Protein AF-A0A7C6AZE4-F1 (afdb_monomer)

Radius of gyration: 30.36 Å; Cα contacts (8 Å, |Δi|>4): 264; chains: 1; bounding box: 83×66×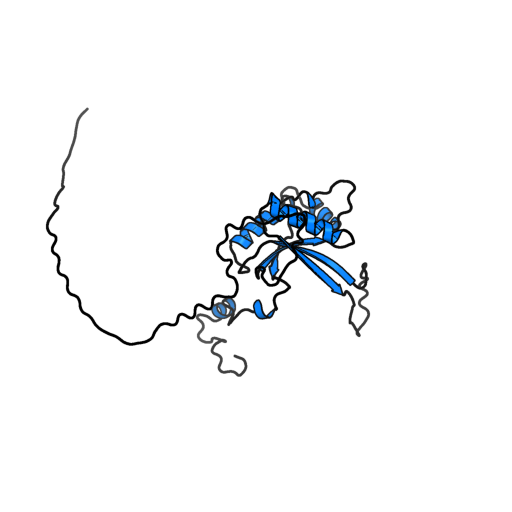86 Å

Structure (mmCIF, N/CA/C/O backbone):
data_AF-A0A7C6AZE4-F1
#
_entry.id   AF-A0A7C6AZE4-F1
#
loop_
_atom_site.group_PDB
_atom_site.id
_atom_site.type_symbol
_atom_site.label_atom_id
_atom_site.label_alt_id
_atom_site.label_comp_id
_atom_site.label_asym_id
_atom_site.label_entity_id
_atom_site.label_seq_id
_atom_site.pdbx_PDB_ins_code
_atom_site.Cartn_x
_atom_site.Cartn_y
_atom_site.Cartn_z
_atom_site.occupancy
_atom_site.B_iso_or_equiv
_atom_site.auth_seq_id
_atom_site.auth_comp_id
_atom_site.auth_asym_id
_atom_site.auth_atom_id
_atom_site.pdbx_PDB_model_num
ATOM 1 N N . MET A 1 1 ? -46.876 -5.084 -62.064 1.00 37.25 1 MET A N 1
ATOM 2 C CA . MET A 1 1 ? -46.857 -5.140 -63.538 1.00 37.25 1 MET A CA 1
ATOM 3 C C . MET A 1 1 ? -45.405 -5.365 -63.969 1.00 37.25 1 MET A C 1
ATOM 5 O O . MET A 1 1 ? -44.603 -4.471 -63.788 1.00 37.25 1 MET A O 1
ATOM 9 N N . VAL A 1 2 ? -45.100 -6.598 -64.414 1.00 37.06 2 VAL A N 1
ATOM 10 C CA . VAL A 1 2 ? -44.138 -6.972 -65.489 1.00 37.06 2 VAL A CA 1
ATOM 11 C C . VAL A 1 2 ? -42.618 -6.743 -65.236 1.00 37.06 2 VAL A C 1
ATOM 13 O O . VAL A 1 2 ? -42.159 -5.616 -65.235 1.00 37.06 2 VAL A O 1
ATOM 16 N N . ARG A 1 3 ? -41.854 -7.792 -64.840 1.00 37.66 3 ARG A N 1
ATOM 17 C CA . ARG A 1 3 ? -40.940 -8.711 -65.618 1.00 37.66 3 ARG A CA 1
ATOM 18 C C . ARG A 1 3 ? -39.483 -8.188 -65.747 1.00 37.66 3 ARG A C 1
ATOM 20 O O . ARG A 1 3 ? -39.288 -7.112 -66.276 1.00 37.66 3 ARG A O 1
ATOM 27 N N . ARG A 1 4 ? -38.466 -8.835 -65.141 1.00 40.53 4 ARG A N 1
ATOM 28 C CA . ARG A 1 4 ? -37.667 -10.050 -65.520 1.00 40.53 4 ARG A CA 1
ATOM 29 C C . ARG A 1 4 ? -36.475 -9.781 -66.464 1.00 40.53 4 ARG A C 1
ATOM 31 O O . ARG A 1 4 ? -36.723 -9.433 -67.604 1.00 40.53 4 ARG A O 1
ATOM 38 N N . LEU A 1 5 ? -35.260 -10.138 -66.016 1.00 41.53 5 LEU A N 1
ATOM 39 C CA . LEU A 1 5 ? -34.084 -10.727 -66.725 1.00 41.53 5 LEU A CA 1
ATOM 40 C C . LEU A 1 5 ? -33.010 -10.934 -65.613 1.00 41.53 5 LEU A C 1
ATOM 42 O O . LEU A 1 5 ? -32.689 -9.953 -64.958 1.00 41.53 5 LEU A O 1
ATOM 46 N N . ILE A 1 6 ? -32.536 -12.102 -65.129 1.00 40.53 6 ILE A N 1
ATOM 47 C CA . ILE A 1 6 ? -32.073 -13.407 -65.677 1.00 40.53 6 ILE A CA 1
ATOM 48 C C . ILE A 1 6 ? -30.983 -13.184 -66.738 1.00 40.53 6 ILE A C 1
ATOM 50 O O . ILE A 1 6 ? -31.278 -12.565 -67.746 1.00 40.53 6 ILE A O 1
ATOM 54 N N . VAL A 1 7 ? -29.704 -13.520 -66.501 1.00 41.16 7 VAL A N 1
ATOM 55 C CA . VAL A 1 7 ? -28.999 -14.786 -66.850 1.00 41.16 7 VAL A CA 1
ATOM 56 C C . VAL A 1 7 ? -27.601 -14.713 -66.169 1.00 41.16 7 VAL A C 1
ATOM 58 O O . VAL A 1 7 ? -26.940 -13.692 -66.286 1.00 41.16 7 VAL A O 1
ATOM 61 N N . PHE A 1 8 ? -27.217 -15.621 -65.259 1.00 33.22 8 PHE A N 1
ATOM 62 C CA . PHE A 1 8 ? -26.545 -16.924 -65.478 1.00 33.22 8 PHE A CA 1
ATOM 63 C C . PHE A 1 8 ? -25.036 -16.826 -65.792 1.00 33.22 8 PHE A C 1
ATOM 65 O O . PHE A 1 8 ? -24.666 -16.450 -66.895 1.00 33.22 8 PHE A O 1
ATOM 72 N N . TRP A 1 9 ? -24.182 -17.291 -64.870 1.00 29.81 9 TRP A N 1
ATOM 73 C CA . TRP A 1 9 ? -23.219 -18.363 -65.165 1.00 29.81 9 TRP A CA 1
ATOM 74 C C . TRP A 1 9 ? -22.728 -19.018 -63.868 1.00 29.81 9 TRP A C 1
ATOM 76 O O . TRP A 1 9 ? -22.314 -18.358 -62.919 1.00 29.81 9 TRP A O 1
ATOM 86 N N . ALA A 1 10 ? -22.843 -20.340 -63.839 1.00 37.47 10 ALA A N 1
ATOM 87 C CA . ALA A 1 10 ? -22.454 -21.244 -62.773 1.00 37.47 10 ALA A CA 1
ATOM 88 C C . ALA A 1 10 ? -21.665 -22.398 -63.403 1.00 37.47 10 ALA A C 1
ATOM 90 O O . ALA A 1 10 ? -21.878 -22.697 -64.578 1.00 37.47 10 ALA A O 1
ATOM 91 N N . ARG A 1 11 ? -20.904 -23.106 -62.553 1.00 39.34 11 ARG A N 1
ATOM 92 C CA . ARG A 1 11 ? -20.112 -24.333 -62.796 1.00 39.34 11 ARG A CA 1
ATOM 93 C C . ARG A 1 11 ? -18.709 -24.044 -63.351 1.00 39.34 11 ARG A C 1
ATOM 95 O O . ARG A 1 11 ? -18.551 -23.250 -64.257 1.00 39.34 11 ARG A O 1
ATOM 102 N N . GLN A 1 12 ? -17.653 -24.643 -62.801 1.00 39.12 12 GLN A N 1
ATOM 103 C CA . GLN A 1 12 ? -17.498 -26.098 -62.772 1.00 39.12 12 GLN A CA 1
ATOM 104 C C . GLN A 1 12 ? -16.579 -26.587 -61.639 1.00 39.12 12 GLN A C 1
ATOM 106 O O . GLN A 1 12 ? -15.557 -25.984 -61.335 1.00 39.12 12 GLN A O 1
ATOM 111 N N . SER A 1 13 ? -16.981 -27.701 -61.028 1.00 42.44 13 SER A N 1
ATOM 112 C CA . SER A 1 13 ? -16.263 -28.458 -60.001 1.00 42.44 13 SER A CA 1
ATOM 113 C C . SER A 1 13 ? -15.602 -29.709 -60.599 1.00 42.44 13 SER A C 1
ATOM 115 O O . SER A 1 13 ? -16.090 -30.221 -61.606 1.00 42.44 13 SER A O 1
ATOM 117 N N . PHE A 1 14 ? -14.629 -30.242 -59.844 1.00 37.50 14 PHE A N 1
ATOM 118 C CA . PHE A 1 14 ? -14.234 -31.655 -59.666 1.00 37.50 14 PHE A CA 1
ATOM 119 C C . PHE A 1 14 ? -12.902 -32.162 -60.261 1.00 37.50 14 PHE A C 1
ATOM 121 O O . PHE A 1 14 ? -12.471 -31.724 -61.320 1.00 37.50 14 PHE A O 1
ATOM 128 N N . PHE A 1 15 ? -12.395 -33.206 -59.567 1.00 34.47 15 PHE A N 1
ATOM 129 C CA . PHE A 1 15 ? -11.365 -34.212 -59.916 1.00 34.47 15 PHE A CA 1
ATOM 130 C C . PHE A 1 15 ? -9.905 -33.763 -59.602 1.00 34.47 15 PHE A C 1
ATOM 132 O O . PHE A 1 15 ? -9.505 -32.699 -60.037 1.00 34.47 15 PHE A O 1
ATOM 139 N N . VAL A 1 16 ? -9.024 -34.439 -58.833 1.00 40.81 16 VAL A N 1
ATOM 140 C CA . VAL A 1 16 ? -8.891 -35.813 -58.283 1.00 40.81 16 VAL A CA 1
ATOM 141 C C . VAL A 1 16 ? -7.885 -35.825 -57.117 1.00 40.81 16 VAL A C 1
ATOM 143 O O . VAL A 1 16 ? -6.913 -35.078 -57.126 1.00 40.81 16 VAL A O 1
ATOM 146 N N . ALA A 1 17 ? -8.085 -36.733 -56.159 1.00 41.91 17 ALA A N 1
ATOM 147 C CA . ALA A 1 17 ? -7.113 -37.143 -55.148 1.00 41.91 17 ALA A CA 1
ATOM 148 C C . ALA A 1 17 ? -6.024 -38.072 -55.720 1.00 41.91 17 ALA A C 1
ATOM 150 O O . ALA A 1 17 ? -6.360 -39.060 -56.366 1.00 41.91 17 ALA A O 1
ATOM 151 N N . SER A 1 18 ? -4.745 -37.857 -55.397 1.00 35.62 18 SER A N 1
ATOM 152 C CA . SER A 1 18 ? -3.791 -38.971 -55.358 1.00 35.62 18 SER A CA 1
ATOM 153 C C . SER A 1 18 ? -2.630 -38.717 -54.400 1.00 35.62 18 SER A C 1
ATOM 155 O O . SER A 1 18 ? -2.047 -37.638 -54.344 1.00 35.62 18 SER A O 1
ATOM 157 N N . ILE A 1 19 ? -2.362 -39.758 -53.625 1.00 46.16 19 ILE A N 1
ATOM 158 C CA . ILE A 1 19 ? -1.376 -39.919 -52.564 1.00 46.16 19 ILE A CA 1
ATOM 159 C C . ILE A 1 19 ? -0.018 -40.237 -53.197 1.00 46.16 19 ILE A C 1
ATOM 161 O O . ILE A 1 19 ? 0.061 -41.180 -53.978 1.00 46.16 19 ILE A O 1
ATOM 165 N N . VAL A 1 20 ? 1.055 -39.550 -52.790 1.00 44.19 20 VAL A N 1
ATOM 166 C CA . VAL A 1 20 ? 2.416 -40.114 -52.828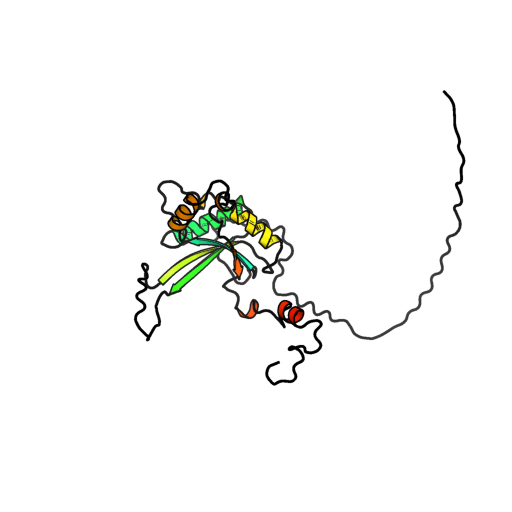 1.00 44.19 20 VAL A CA 1
ATOM 167 C C . VAL A 1 20 ? 3.157 -39.713 -51.555 1.00 44.19 20 VAL A C 1
ATOM 169 O O . VAL A 1 20 ? 3.455 -38.548 -51.311 1.00 44.19 20 VAL A O 1
ATOM 172 N N . VAL A 1 21 ? 3.432 -40.728 -50.741 1.00 44.19 21 VAL A N 1
ATOM 173 C CA . VAL A 1 21 ? 4.383 -40.722 -49.632 1.00 44.19 21 VAL A CA 1
ATOM 174 C C . VAL A 1 21 ? 5.795 -40.743 -50.218 1.00 44.19 21 VAL A C 1
ATOM 176 O O . VAL A 1 21 ? 6.105 -41.630 -51.009 1.00 44.19 21 VAL A O 1
ATOM 179 N N . LEU A 1 22 ? 6.669 -39.826 -49.795 1.00 41.56 22 LEU A N 1
ATOM 180 C CA . LEU A 1 22 ? 8.113 -40.039 -49.875 1.00 41.56 22 LEU A CA 1
ATOM 181 C C . LEU A 1 22 ? 8.797 -39.456 -48.634 1.00 41.56 22 LEU A C 1
ATOM 183 O O . LEU A 1 22 ? 8.981 -38.251 -48.483 1.00 41.56 22 LEU A O 1
ATOM 187 N N . THR A 1 23 ? 9.149 -40.359 -47.729 1.00 42.81 23 THR A N 1
ATOM 188 C CA . THR A 1 23 ? 10.066 -40.154 -46.611 1.00 42.81 23 THR A CA 1
ATOM 189 C C . THR A 1 23 ? 11.476 -39.878 -47.131 1.00 42.81 23 THR A C 1
ATOM 191 O O . THR A 1 23 ? 12.050 -40.736 -47.800 1.00 42.81 23 THR A O 1
ATOM 194 N N . ILE A 1 24 ? 12.066 -38.736 -46.766 1.00 45.75 24 ILE A N 1
ATOM 195 C CA . ILE A 1 24 ? 13.522 -38.542 -46.799 1.00 45.75 24 ILE A CA 1
ATOM 196 C C . ILE A 1 24 ? 13.986 -38.204 -45.384 1.00 45.75 24 ILE A C 1
ATOM 198 O O . ILE A 1 24 ? 13.746 -37.126 -44.845 1.00 45.75 24 ILE A O 1
ATOM 202 N N . LEU A 1 25 ? 14.627 -39.209 -44.799 1.00 46.38 25 LEU A N 1
ATOM 203 C CA . LEU A 1 25 ? 15.421 -39.181 -43.587 1.00 46.38 25 LEU A CA 1
ATOM 204 C C . LEU A 1 25 ? 16.724 -38.419 -43.885 1.00 46.38 25 LEU A C 1
ATOM 206 O O . LEU A 1 25 ? 17.579 -38.935 -44.599 1.00 46.38 25 LEU A O 1
AT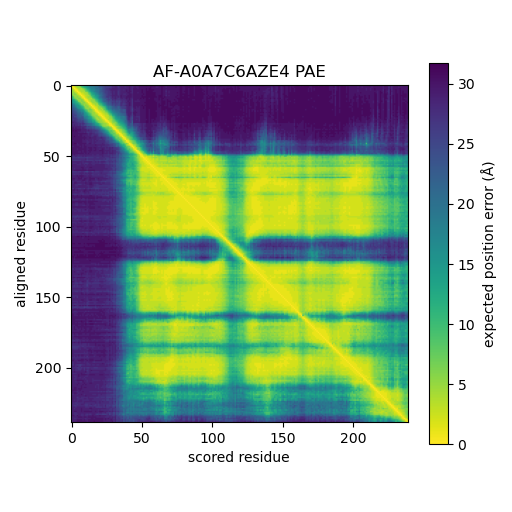OM 210 N N . CYS A 1 26 ? 16.890 -37.220 -43.327 1.00 35.62 26 CYS A N 1
ATOM 211 C CA . CYS A 1 26 ? 18.190 -36.555 -43.239 1.00 35.62 26 CYS A CA 1
ATOM 212 C C . CYS A 1 26 ? 18.494 -36.257 -41.770 1.00 35.62 26 CYS A C 1
ATOM 214 O O . CYS A 1 26 ? 17.951 -35.328 -41.176 1.00 35.62 26 CYS A O 1
ATOM 216 N N . CYS A 1 27 ? 19.376 -37.075 -41.196 1.00 37.78 27 CYS A N 1
ATOM 217 C CA . CYS A 1 27 ? 20.091 -36.783 -39.964 1.00 37.78 27 CYS A CA 1
ATOM 218 C C . CYS A 1 27 ? 20.884 -35.478 -40.121 1.00 37.78 27 CYS A C 1
ATOM 220 O O . CYS A 1 27 ? 21.805 -35.417 -40.932 1.00 37.78 27 CYS A O 1
ATOM 222 N N . PHE A 1 28 ? 20.586 -34.480 -39.291 1.00 39.00 28 PHE A N 1
ATOM 223 C CA . PHE A 1 28 ? 21.532 -33.427 -38.933 1.00 39.00 28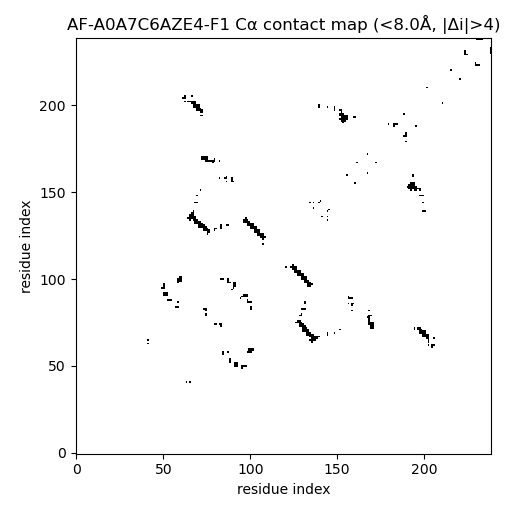 PHE A CA 1
ATOM 224 C C . PHE A 1 28 ? 21.771 -33.491 -37.417 1.00 39.00 28 PHE A C 1
ATOM 226 O O . PHE A 1 28 ? 20.832 -33.278 -36.649 1.00 39.00 28 PHE A O 1
ATOM 233 N N . PRO A 1 29 ? 22.999 -33.803 -36.962 1.00 47.38 29 PRO A N 1
ATOM 234 C CA . PRO A 1 29 ? 23.407 -33.606 -35.584 1.00 47.38 29 PRO A CA 1
ATOM 235 C C . PRO A 1 29 ? 23.869 -32.154 -35.454 1.00 47.38 29 PRO A C 1
ATOM 237 O O . PRO A 1 29 ? 24.805 -31.732 -36.129 1.00 47.38 29 PRO A O 1
ATOM 240 N N . GLY A 1 30 ? 23.216 -31.354 -34.622 1.00 41.62 30 GLY A N 1
ATOM 241 C CA . GLY A 1 30 ? 23.656 -29.974 -34.475 1.00 41.62 30 GLY A CA 1
ATOM 242 C C . GLY A 1 30 ? 22.756 -29.157 -33.583 1.00 41.62 30 GLY A C 1
ATOM 243 O O . GLY A 1 30 ? 21.692 -28.726 -34.005 1.00 41.62 30 GLY A O 1
ATOM 244 N N . SER A 1 31 ? 23.257 -28.910 -32.376 1.00 46.25 31 SER A N 1
ATOM 245 C CA . SER A 1 31 ? 22.845 -27.806 -31.515 1.00 46.25 31 SER A CA 1
ATOM 246 C C . SER A 1 31 ? 21.434 -27.942 -30.958 1.00 46.25 31 SER A C 1
ATOM 248 O O . SER A 1 31 ? 20.473 -27.351 -31.445 1.00 46.25 31 SER A O 1
ATOM 250 N N . GLY A 1 32 ? 21.332 -28.680 -29.850 1.00 40.94 32 GLY A N 1
ATOM 251 C CA . GLY A 1 32 ? 20.225 -28.489 -28.928 1.00 40.94 32 GLY A CA 1
ATOM 252 C C . GLY A 1 32 ? 20.146 -27.008 -28.568 1.00 40.94 32 GLY A C 1
ATOM 253 O O . GLY A 1 32 ? 21.043 -26.480 -27.912 1.00 40.94 32 GLY A O 1
ATOM 254 N N . LEU A 1 33 ? 19.080 -26.339 -29.010 1.00 42.59 33 LEU A N 1
ATOM 255 C CA . LEU A 1 33 ? 18.629 -25.114 -28.374 1.00 42.59 33 LEU A CA 1
ATOM 256 C C . LEU A 1 33 ? 18.289 -25.488 -26.932 1.00 42.59 33 LEU A C 1
ATOM 258 O O . LEU A 1 33 ? 17.185 -25.933 -26.624 1.00 42.59 33 LEU A O 1
ATOM 262 N N . GLN A 1 34 ? 19.253 -25.314 -26.036 1.00 40.62 34 GLN A N 1
ATOM 263 C CA . GLN A 1 34 ? 18.940 -25.061 -24.645 1.00 40.62 34 GLN A CA 1
ATOM 264 C C . GLN A 1 34 ? 18.346 -23.656 -24.604 1.00 40.62 34 GLN A C 1
ATOM 266 O O . GLN A 1 34 ? 19.035 -22.667 -24.375 1.00 40.62 34 GLN A O 1
ATOM 271 N N . THR A 1 35 ? 17.042 -23.552 -24.857 1.00 40.44 35 THR A N 1
ATOM 272 C CA . THR A 1 35 ? 16.256 -22.483 -24.254 1.00 40.44 35 THR A CA 1
ATOM 273 C C . THR A 1 35 ? 16.366 -22.686 -22.752 1.00 40.44 35 THR A C 1
ATOM 275 O O . THR A 1 35 ? 15.603 -23.445 -22.155 1.00 40.44 35 THR A O 1
ATOM 278 N N . SER A 1 36 ? 17.356 -22.042 -22.141 1.00 44.72 36 SER A N 1
ATOM 279 C CA . SER A 1 36 ? 17.354 -21.759 -20.717 1.00 44.72 36 SER A CA 1
ATOM 280 C C . SER A 1 36 ? 16.157 -20.851 -20.460 1.00 44.72 36 SER A C 1
ATOM 282 O O . SER A 1 36 ? 16.262 -19.625 -20.470 1.00 44.72 36 SER A O 1
ATOM 284 N N . ALA A 1 37 ? 14.989 -21.463 -20.283 1.00 41.81 37 ALA A N 1
ATOM 285 C CA . ALA A 1 37 ? 13.885 -20.837 -19.594 1.00 41.81 37 ALA A CA 1
ATOM 286 C C . ALA A 1 37 ? 14.373 -20.618 -18.159 1.00 41.81 37 ALA A C 1
ATOM 288 O O . ALA A 1 37 ? 14.224 -21.483 -17.298 1.00 41.81 37 ALA A O 1
ATOM 289 N N . MET A 1 38 ? 15.028 -19.481 -17.912 1.00 39.81 38 MET A N 1
ATOM 290 C CA . MET A 1 38 ? 15.150 -18.951 -16.562 1.00 39.81 38 MET A CA 1
ATOM 291 C C . MET A 1 38 ? 13.728 -18.612 -16.122 1.00 39.81 38 MET A C 1
ATOM 293 O O . MET A 1 38 ? 13.239 -17.504 -16.328 1.00 39.81 38 MET A O 1
ATOM 297 N N . ALA A 1 39 ? 13.034 -19.608 -15.580 1.00 44.88 39 ALA A N 1
ATOM 298 C CA . ALA A 1 39 ? 11.870 -19.377 -14.758 1.00 44.88 39 ALA A CA 1
ATOM 299 C C . ALA A 1 39 ? 12.348 -18.503 -13.591 1.00 44.88 39 ALA A C 1
ATOM 301 O O . ALA A 1 39 ? 13.099 -18.959 -12.730 1.00 44.88 39 ALA A O 1
ATOM 302 N N . GLY A 1 40 ? 11.978 -17.220 -13.606 1.00 54.88 40 GLY A N 1
ATOM 303 C CA . GLY A 1 40 ? 12.055 -16.390 -12.408 1.00 54.88 40 GLY A CA 1
ATOM 304 C C . GLY A 1 40 ? 11.268 -17.059 -11.269 1.00 54.88 40 GLY A C 1
ATOM 305 O O . GLY A 1 40 ? 10.377 -17.869 -11.540 1.00 54.88 40 GLY A O 1
ATOM 306 N N . PRO A 1 41 ? 11.571 -16.753 -10.000 1.00 51.06 41 PRO A N 1
ATOM 307 C CA . PRO A 1 41 ? 11.128 -17.532 -8.844 1.00 51.06 41 PRO A CA 1
ATOM 308 C C . PRO A 1 41 ? 9.672 -17.234 -8.441 1.00 51.06 41 PRO A C 1
ATOM 310 O O . PRO A 1 41 ? 9.365 -17.110 -7.265 1.00 51.06 41 PRO A O 1
ATOM 313 N N . PHE A 1 42 ? 8.753 -17.116 -9.402 1.00 52.59 42 PHE A N 1
ATOM 314 C CA . PHE A 1 42 ? 7.337 -16.861 -9.133 1.00 52.59 42 PHE A CA 1
ATOM 315 C C . PHE A 1 42 ? 6.459 -17.861 -9.892 1.00 52.59 42 PHE A C 1
ATOM 317 O O . PHE A 1 42 ? 5.996 -17.573 -10.998 1.00 52.59 42 PHE A O 1
ATOM 324 N N . PRO A 1 43 ? 6.169 -19.038 -9.311 1.00 49.59 43 PRO A N 1
ATOM 325 C CA . PRO A 1 43 ? 5.299 -20.044 -9.924 1.00 49.59 43 PRO A CA 1
ATOM 326 C C . PRO A 1 43 ? 3.802 -19.654 -9.958 1.00 49.59 43 PRO A C 1
ATOM 328 O O . PRO A 1 43 ? 2.942 -20.498 -10.190 1.00 49.59 43 PRO A O 1
ATOM 331 N N . SER A 1 44 ? 3.447 -18.380 -9.766 1.00 53.41 44 SER A N 1
ATOM 332 C CA . SER A 1 44 ? 2.070 -17.924 -9.523 1.00 53.41 44 SER A CA 1
ATOM 333 C C . SER A 1 44 ? 1.433 -17.164 -10.704 1.00 53.41 44 SER A C 1
ATOM 335 O O . SER A 1 44 ? 0.609 -16.271 -10.507 1.00 53.41 44 SER A O 1
ATOM 337 N N . LEU A 1 45 ? 1.770 -17.490 -11.955 1.00 49.41 45 LEU A N 1
ATOM 338 C CA . LEU A 1 45 ? 1.164 -16.806 -13.114 1.00 49.41 45 LEU A CA 1
ATOM 339 C C . LEU A 1 45 ? -0.258 -17.274 -13.474 1.00 49.41 45 LEU A C 1
ATOM 341 O O . LEU A 1 45 ? -0.928 -16.619 -14.272 1.00 49.41 45 LEU A O 1
ATOM 345 N N . PHE A 1 46 ? -0.770 -18.339 -12.851 1.00 46.06 46 PHE A N 1
ATOM 346 C CA . PHE A 1 46 ? -2.133 -18.817 -13.094 1.00 46.06 46 PHE A CA 1
ATOM 347 C C . PHE A 1 46 ? -2.772 -19.362 -11.830 1.00 46.06 46 PHE A C 1
ATOM 349 O O . PHE A 1 46 ? -2.796 -20.566 -11.594 1.00 46.06 46 PHE A O 1
ATOM 356 N N . THR A 1 47 ? -3.366 -18.486 -11.035 1.00 46.47 47 THR A N 1
ATOM 357 C CA . THR A 1 47 ? -4.342 -18.944 -10.062 1.00 46.47 47 THR A CA 1
ATOM 358 C C . THR A 1 47 ? -5.568 -18.045 -10.084 1.00 46.47 47 THR A C 1
ATOM 360 O O . THR A 1 47 ? -5.534 -16.864 -9.747 1.00 46.47 47 THR A O 1
ATOM 363 N N . LEU A 1 48 ? -6.702 -18.647 -10.448 1.00 48.25 48 LEU A N 1
ATOM 364 C CA . LEU A 1 48 ? -8.032 -18.250 -9.983 1.00 48.25 48 LEU A CA 1
ATOM 365 C C . LEU A 1 48 ? -8.076 -18.450 -8.456 1.00 48.25 48 LEU A C 1
ATOM 367 O O . LEU A 1 48 ? -8.820 -19.284 -7.941 1.00 48.25 48 LEU A O 1
ATOM 371 N N . ASN A 1 49 ? -7.186 -17.774 -7.729 1.00 56.25 49 ASN A N 1
ATOM 372 C CA . ASN A 1 49 ? -6.964 -18.023 -6.322 1.00 56.25 49 ASN A CA 1
ATOM 373 C C . ASN A 1 49 ? -8.157 -17.464 -5.564 1.00 56.25 49 ASN A C 1
ATOM 375 O O . ASN A 1 49 ? -8.357 -16.253 -5.455 1.00 56.25 49 ASN A O 1
ATOM 379 N N . ARG A 1 50 ? -8.963 -18.377 -5.020 1.00 71.88 50 ARG A N 1
ATOM 380 C CA . ARG A 1 50 ? -9.876 -18.062 -3.931 1.00 71.88 50 ARG A CA 1
ATOM 381 C C . ARG A 1 50 ? -9.033 -17.428 -2.828 1.00 71.88 50 ARG A C 1
ATOM 383 O O . ARG A 1 50 ? -8.279 -18.120 -2.154 1.00 71.88 50 ARG A O 1
ATOM 390 N N . VAL A 1 51 ? -9.145 -16.112 -2.680 1.00 87.50 51 VAL A N 1
ATOM 391 C CA . VAL A 1 51 ? -8.388 -15.375 -1.670 1.00 87.50 51 VAL A CA 1
ATOM 392 C C . VAL A 1 51 ? -8.812 -15.873 -0.290 1.00 87.50 51 VAL A C 1
ATOM 394 O O . VAL A 1 51 ? -9.971 -15.736 0.108 1.00 87.50 51 VAL A O 1
ATOM 397 N N . GLU A 1 52 ? -7.870 -16.498 0.413 1.00 91.38 52 GLU A N 1
ATOM 398 C CA . GLU A 1 52 ? -8.036 -16.936 1.797 1.00 91.38 52 GLU A CA 1
ATOM 399 C C . GLU A 1 52 ? -8.297 -15.716 2.685 1.00 91.38 52 GLU A C 1
ATOM 401 O O . GLU A 1 52 ? -7.610 -14.703 2.550 1.00 91.38 52 GLU A O 1
ATOM 406 N N . ALA A 1 53 ? -9.282 -15.802 3.578 1.00 92.75 53 ALA A N 1
ATOM 407 C CA . ALA A 1 53 ? -9.664 -14.697 4.451 1.00 92.75 53 ALA A CA 1
ATOM 408 C C . ALA A 1 53 ? -10.144 -15.199 5.825 1.00 92.75 53 ALA A C 1
ATOM 410 O O . ALA A 1 53 ? -11.290 -14.975 6.231 1.00 92.75 53 ALA A O 1
ATOM 411 N N . ASP A 1 54 ? -9.262 -15.922 6.506 1.00 93.31 54 ASP A N 1
ATOM 412 C CA . ASP A 1 54 ? -9.431 -16.408 7.870 1.00 93.31 54 ASP A CA 1
ATOM 413 C C . ASP A 1 54 ? -9.191 -15.261 8.875 1.00 93.31 54 ASP A C 1
ATOM 415 O O . ASP A 1 54 ? -8.110 -14.672 8.875 1.00 93.31 54 ASP A O 1
ATOM 419 N N . PRO A 1 55 ? -10.171 -14.916 9.735 1.00 93.56 55 PRO A N 1
ATOM 420 C CA . PRO A 1 55 ? -9.984 -13.944 10.811 1.00 93.56 55 PRO A CA 1
ATOM 421 C C . PRO A 1 55 ? -8.829 -14.255 11.761 1.00 93.56 55 PRO A C 1
ATOM 423 O O . PRO A 1 55 ? -8.285 -13.316 12.335 1.00 93.56 55 PRO A O 1
ATOM 426 N N . ASN A 1 56 ? -8.476 -15.528 11.949 1.00 94.19 56 ASN A N 1
ATOM 427 C CA . ASN A 1 56 ? -7.469 -15.960 12.920 1.00 94.19 56 ASN A CA 1
ATOM 428 C C . ASN A 1 56 ? -6.037 -15.865 12.383 1.00 94.19 56 ASN A C 1
ATOM 430 O O . ASN A 1 56 ? -5.092 -15.929 13.164 1.00 94.19 56 ASN A O 1
ATOM 434 N N . LYS A 1 57 ? -5.872 -15.696 11.067 1.00 93.06 57 LYS A N 1
ATOM 435 C CA . LYS A 1 57 ? -4.568 -15.581 10.418 1.00 93.06 57 LYS A CA 1
ATOM 436 C C . LYS A 1 57 ? -4.157 -14.120 10.298 1.00 93.06 57 LYS A C 1
ATOM 438 O O . LYS A 1 57 ? -4.951 -13.266 9.900 1.00 93.06 57 LYS A O 1
ATOM 443 N N . ASP A 1 58 ? -2.890 -13.862 10.589 1.00 89.38 58 ASP A N 1
ATOM 444 C CA . ASP A 1 58 ? -2.273 -12.570 10.335 1.00 89.38 58 ASP A CA 1
ATOM 445 C C . ASP A 1 58 ? -1.670 -12.577 8.925 1.00 89.38 58 ASP A C 1
ATOM 447 O O . ASP A 1 58 ? -0.866 -13.437 8.569 1.00 89.38 58 ASP A O 1
ATOM 451 N N . TYR A 1 59 ? -2.106 -11.638 8.087 1.00 96.38 59 TYR A N 1
ATOM 452 C CA . TYR A 1 59 ? -1.680 -11.524 6.690 1.00 96.38 59 TYR A CA 1
ATOM 453 C C . TYR A 1 59 ? -0.515 -10.540 6.561 1.00 96.38 59 TYR A C 1
ATOM 455 O O . TYR A 1 59 ? -0.656 -9.495 5.929 1.00 96.38 59 TYR A O 1
ATOM 463 N N . TRP A 1 60 ? 0.618 -10.839 7.193 1.00 97.56 60 TRP A N 1
ATOM 464 C CA . TRP A 1 60 ? 1.840 -10.048 7.029 1.00 97.56 60 TRP A CA 1
ATOM 465 C C . TRP A 1 60 ? 2.438 -10.231 5.636 1.00 97.56 60 TRP A C 1
ATOM 467 O O . TRP A 1 60 ? 2.300 -11.292 5.024 1.00 97.56 60 TRP A O 1
ATOM 477 N N . LEU A 1 61 ? 3.081 -9.181 5.134 1.00 97.31 61 LEU A N 1
ATOM 478 C CA . LEU A 1 61 ? 3.828 -9.240 3.888 1.00 97.31 61 LEU A CA 1
ATOM 479 C C . LEU A 1 61 ? 5.061 -10.140 4.037 1.00 97.31 61 LEU A C 1
ATOM 481 O O . LEU A 1 61 ? 5.719 -10.132 5.076 1.00 97.31 61 LEU A O 1
ATOM 485 N N . SER A 1 62 ? 5.382 -10.878 2.980 1.00 95.56 62 SER A N 1
ATOM 486 C CA . SER A 1 62 ? 6.564 -11.733 2.875 1.00 95.56 62 SER A CA 1
ATOM 487 C C . SER A 1 62 ? 7.324 -11.480 1.569 1.00 95.56 62 SER A C 1
ATOM 489 O O . SER A 1 62 ? 6.818 -10.833 0.649 1.00 95.56 62 SER A O 1
ATOM 491 N N . GLU A 1 63 ? 8.543 -12.006 1.472 1.00 93.69 63 GLU A N 1
ATOM 492 C CA . GLU A 1 63 ? 9.356 -11.959 0.246 1.00 93.69 63 GLU A CA 1
ATOM 493 C C . GLU A 1 63 ? 8.764 -12.805 -0.895 1.00 93.69 63 GLU A C 1
ATOM 495 O O . GLU A 1 63 ? 9.018 -12.525 -2.062 1.00 93.69 63 GLU A O 1
ATOM 500 N N . GLU A 1 64 ? 7.936 -13.807 -0.577 1.00 90.94 64 GLU A N 1
ATOM 501 C CA . GLU A 1 64 ? 7.263 -14.660 -1.570 1.00 90.94 64 GLU A CA 1
ATOM 502 C C . GLU A 1 64 ? 6.125 -13.931 -2.305 1.00 90.94 64 GLU A C 1
ATOM 504 O O . GLU A 1 64 ? 5.652 -14.387 -3.350 1.00 90.94 64 GLU A O 1
ATOM 509 N N . ASN A 1 65 ? 5.667 -12.799 -1.760 1.00 93.44 65 ASN A N 1
ATOM 510 C CA . ASN A 1 65 ? 4.640 -11.971 -2.377 1.00 93.44 65 ASN A CA 1
ATOM 511 C C . ASN A 1 65 ? 5.164 -11.236 -3.611 1.00 93.44 65 ASN A C 1
ATOM 513 O O . ASN A 1 65 ? 6.362 -10.993 -3.765 1.00 93.44 65 ASN A O 1
ATOM 5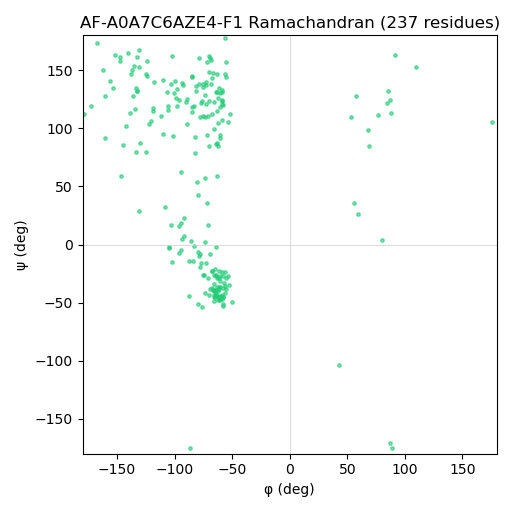17 N N . GLY A 1 66 ? 4.237 -10.857 -4.493 1.00 89.06 66 GLY A N 1
ATOM 518 C CA . GLY A 1 66 ? 4.584 -10.265 -5.782 1.00 89.06 66 GLY A CA 1
ATOM 519 C C . GLY A 1 66 ? 5.468 -9.015 -5.649 1.00 89.06 66 GLY A C 1
ATOM 520 O O . GLY A 1 66 ? 5.313 -8.248 -4.697 1.00 89.06 66 GLY A O 1
ATOM 521 N N . PRO A 1 67 ? 6.383 -8.775 -6.605 1.00 94.50 67 PRO A N 1
ATOM 522 C CA . PRO A 1 67 ? 7.335 -7.671 -6.523 1.00 94.50 67 PRO A CA 1
ATOM 523 C C . PRO A 1 67 ? 6.674 -6.291 -6.592 1.00 94.50 67 PRO A C 1
ATOM 525 O O . PRO A 1 67 ? 7.223 -5.329 -6.058 1.00 94.50 67 PRO A O 1
ATOM 528 N N . TRP A 1 68 ? 5.501 -6.187 -7.219 1.00 95.94 68 TRP A N 1
ATOM 529 C CA . TRP A 1 68 ? 4.716 -4.961 -7.312 1.00 95.94 68 TRP A CA 1
ATOM 530 C C . TRP A 1 68 ? 3.359 -5.128 -6.636 1.00 95.94 68 TRP A C 1
ATOM 532 O O . TRP A 1 68 ? 2.690 -6.150 -6.773 1.00 95.94 68 TRP A O 1
ATOM 542 N N . MET A 1 69 ? 2.922 -4.093 -5.931 1.00 97.25 69 MET A N 1
ATOM 543 C CA . MET A 1 69 ? 1.680 -4.087 -5.160 1.00 97.25 69 MET A CA 1
ATOM 544 C C . MET A 1 69 ? 1.118 -2.675 -5.056 1.00 97.25 69 MET A C 1
ATOM 546 O O . MET A 1 69 ? 1.793 -1.685 -5.316 1.00 97.25 69 MET A O 1
ATOM 550 N N . ILE A 1 70 ? -0.151 -2.558 -4.692 1.00 98.25 70 ILE A N 1
ATOM 551 C CA . ILE A 1 70 ? -0.827 -1.276 -4.515 1.00 98.25 70 ILE A CA 1
ATOM 552 C C . ILE A 1 70 ? -0.828 -0.934 -3.031 1.00 98.25 70 ILE A C 1
ATOM 554 O O . ILE A 1 70 ? -1.446 -1.640 -2.236 1.00 98.25 70 ILE A O 1
ATOM 558 N N . MET A 1 71 ? -0.205 0.178 -2.652 1.00 98.19 71 MET A N 1
ATOM 559 C CA . MET A 1 71 ? -0.378 0.742 -1.318 1.00 98.19 71 MET A CA 1
ATOM 560 C C . MET A 1 71 ? -1.742 1.424 -1.246 1.00 98.19 71 MET A C 1
ATOM 562 O O . MET A 1 71 ? -1.972 2.448 -1.891 1.00 98.19 71 MET A O 1
ATOM 566 N N . ALA A 1 72 ? -2.659 0.845 -0.473 1.00 97.62 72 ALA A N 1
ATOM 567 C CA . ALA A 1 72 ? -4.021 1.346 -0.334 1.00 97.62 72 ALA A CA 1
ATOM 568 C C . ALA A 1 72 ? -4.088 2.533 0.640 1.00 97.62 72 ALA A C 1
ATOM 570 O O . ALA A 1 72 ? -4.631 3.593 0.314 1.00 97.62 72 ALA A O 1
ATOM 571 N N . CYS A 1 73 ? -3.513 2.356 1.831 1.00 96.62 73 CYS A N 1
ATOM 572 C CA . CYS A 1 73 ? -3.340 3.383 2.855 1.00 96.62 73 CYS A CA 1
ATOM 573 C C . CYS A 1 73 ? -2.369 2.907 3.949 1.00 96.62 73 CYS A C 1
ATOM 575 O O . CYS A 1 73 ? -1.974 1.744 3.972 1.00 96.62 73 CYS A O 1
ATOM 577 N N . SER A 1 74 ? -2.021 3.803 4.873 1.00 96.69 74 SER A N 1
ATOM 578 C CA . SER A 1 74 ? -1.320 3.482 6.118 1.00 96.69 74 SER A CA 1
ATOM 579 C C . SER A 1 74 ? -2.103 3.962 7.337 1.00 96.69 74 SER A C 1
ATOM 581 O O . SER A 1 74 ? -2.966 4.848 7.234 1.00 96.69 74 SER A O 1
ATOM 583 N N . PHE A 1 75 ? -1.811 3.333 8.472 1.00 96.00 75 PHE A N 1
ATOM 584 C CA . PHE A 1 75 ? -2.343 3.664 9.783 1.00 96.00 75 PHE A CA 1
ATOM 585 C C . PHE A 1 75 ? -1.203 3.918 10.769 1.00 96.00 75 PHE A C 1
ATOM 587 O O . PHE A 1 75 ? -0.179 3.237 10.715 1.00 96.00 75 PHE A O 1
ATOM 594 N N . SER A 1 76 ? -1.417 4.833 11.712 1.00 92.69 76 SER A N 1
ATOM 595 C CA . SER A 1 76 ? -0.454 5.191 12.759 1.00 92.69 76 SER A CA 1
ATOM 596 C C . SER A 1 76 ? -1.151 5.293 14.126 1.00 92.69 76 SER A C 1
ATOM 598 O O . SER A 1 76 ? -2.350 5.573 14.222 1.00 92.69 76 SER A O 1
ATOM 600 N N . GLY A 1 77 ? -0.396 5.068 15.203 1.00 89.19 77 GLY A N 1
ATOM 601 C CA . GLY A 1 77 ? -0.901 5.074 16.583 1.00 89.19 77 GLY A CA 1
ATOM 602 C C . GLY A 1 77 ? -1.411 3.714 17.073 1.00 89.19 77 GLY A C 1
ATOM 603 O O . GLY A 1 77 ? -1.301 2.704 16.383 1.00 89.19 77 GLY A O 1
ATOM 604 N N . ASP A 1 78 ? -1.980 3.687 18.277 1.00 89.62 78 ASP A N 1
ATOM 605 C CA . ASP A 1 78 ? -2.209 2.446 19.039 1.00 89.62 78 ASP A CA 1
ATOM 606 C C . ASP A 1 78 ? -3.174 1.455 18.370 1.00 89.62 78 ASP A C 1
ATOM 608 O O . ASP A 1 78 ? -3.054 0.247 18.551 1.00 89.62 78 ASP A O 1
ATOM 612 N N . GLN A 1 79 ? -4.132 1.948 17.577 1.00 92.06 79 GLN A N 1
ATOM 613 C CA . GLN A 1 79 ? -5.107 1.109 16.867 1.00 92.06 79 GLN A CA 1
ATOM 614 C C . GLN A 1 79 ? -4.674 0.763 15.433 1.00 92.06 79 GLN A C 1
ATOM 616 O O . GLN A 1 79 ? -5.452 0.143 14.705 1.00 92.06 79 GLN A O 1
ATOM 621 N N . ALA A 1 80 ? -3.464 1.149 15.010 1.00 93.56 80 ALA A N 1
ATOM 622 C CA . ALA A 1 80 ? -3.024 1.029 13.621 1.00 93.56 80 ALA A CA 1
ATOM 623 C C . ALA A 1 80 ? -3.066 -0.410 13.102 1.00 93.56 80 ALA A C 1
ATOM 625 O O . ALA A 1 80 ? -3.675 -0.676 12.070 1.00 93.56 80 ALA A O 1
ATOM 626 N N . GLU A 1 81 ? -2.472 -1.342 13.844 1.00 95.75 81 GLU A N 1
ATOM 627 C CA . GLU A 1 81 ? -2.395 -2.752 13.459 1.00 95.75 81 GLU A CA 1
ATOM 628 C C . GLU A 1 81 ? -3.782 -3.399 13.380 1.00 95.75 81 GLU A C 1
ATOM 630 O O . GLU A 1 81 ? -4.122 -4.062 12.402 1.00 95.75 81 GLU A O 1
ATOM 635 N N . ARG A 1 82 ? -4.636 -3.128 14.372 1.00 95.06 82 ARG A N 1
ATOM 636 C CA . ARG A 1 82 ? -6.008 -3.635 14.397 1.00 95.06 82 ARG A CA 1
ATOM 637 C C . ARG A 1 82 ? -6.829 -3.110 13.215 1.00 95.06 82 ARG A C 1
ATOM 639 O O . ARG A 1 82 ? -7.496 -3.898 12.549 1.00 95.06 82 ARG A O 1
ATOM 646 N N . GLN A 1 83 ? -6.787 -1.804 12.944 1.00 95.38 83 GLN A N 1
ATOM 647 C CA . GLN A 1 83 ? -7.532 -1.209 11.827 1.00 95.38 83 GLN A CA 1
ATOM 648 C C . GLN A 1 83 ? -6.988 -1.671 10.468 1.00 95.38 83 GLN A C 1
ATOM 650 O O . GLN A 1 83 ? -7.771 -1.953 9.559 1.00 95.38 83 GLN A O 1
ATOM 655 N N . ALA A 1 84 ? -5.667 -1.835 10.343 1.00 97.25 84 ALA A N 1
ATOM 656 C CA . ALA A 1 84 ? -5.052 -2.430 9.162 1.00 97.25 84 ALA A CA 1
ATOM 657 C C . ALA A 1 84 ? -5.535 -3.873 8.941 1.00 97.25 84 ALA A C 1
ATOM 659 O O . ALA A 1 84 ? -5.930 -4.216 7.825 1.00 97.25 84 ALA A O 1
ATOM 660 N N . ARG A 1 85 ? -5.596 -4.695 9.999 1.00 97.19 85 ARG A N 1
ATOM 661 C CA . ARG A 1 85 ? -6.119 -6.071 9.942 1.00 97.19 85 ARG A CA 1
ATOM 662 C C . ARG A 1 85 ? -7.586 -6.111 9.521 1.00 97.19 85 ARG A C 1
ATOM 664 O O . ARG A 1 85 ? -7.949 -6.921 8.668 1.00 97.19 85 ARG A O 1
ATOM 671 N N . GLU A 1 86 ? -8.425 -5.241 10.086 1.00 96.38 86 GLU A N 1
ATOM 672 C CA . GLU A 1 86 ? -9.842 -5.121 9.710 1.00 96.38 86 GLU A CA 1
ATOM 673 C C . GLU A 1 86 ? -9.990 -4.794 8.211 1.00 96.38 86 GLU A C 1
ATOM 675 O O . GLU A 1 86 ? -10.754 -5.464 7.507 1.00 96.38 86 GLU A O 1
ATOM 680 N N . LEU A 1 87 ? -9.199 -3.843 7.698 1.00 97.44 87 LEU A N 1
ATOM 681 C CA . LEU A 1 87 ? -9.199 -3.487 6.277 1.00 97.44 87 LEU A CA 1
ATOM 682 C C . LEU A 1 87 ? -8.696 -4.632 5.389 1.00 97.44 87 LEU A C 1
ATOM 684 O O . LEU A 1 87 ? -9.327 -4.942 4.378 1.00 97.44 87 LEU A O 1
ATOM 688 N N . VAL A 1 88 ? -7.595 -5.292 5.757 1.00 98.12 88 VAL A N 1
ATOM 689 C CA . VAL A 1 88 ? -7.052 -6.435 5.006 1.00 98.12 88 VAL A CA 1
ATOM 690 C C . VAL A 1 88 ? -8.080 -7.560 4.914 1.00 98.12 88 VAL A C 1
ATOM 692 O O . VAL A 1 88 ? -8.339 -8.074 3.822 1.00 98.12 88 VAL A O 1
ATOM 695 N N . LEU A 1 89 ? -8.726 -7.913 6.026 1.00 97.38 89 LEU A N 1
ATOM 696 C CA . LEU A 1 89 ? -9.775 -8.930 6.028 1.00 97.38 89 LEU A CA 1
ATOM 697 C C . LEU A 1 89 ? -10.965 -8.520 5.154 1.00 97.38 89 LEU A C 1
ATOM 699 O O . LEU A 1 89 ? -11.498 -9.362 4.428 1.00 97.38 89 LEU A O 1
ATOM 703 N N . GLU A 1 90 ? -11.375 -7.252 5.171 1.00 97.12 90 GLU A N 1
ATOM 704 C CA . GLU A 1 90 ? -12.454 -6.771 4.306 1.00 97.12 90 GLU A CA 1
ATOM 705 C C . GLU A 1 90 ? -12.072 -6.836 2.817 1.00 97.12 90 GLU A C 1
ATOM 707 O O . GLU A 1 90 ? -12.856 -7.341 2.006 1.00 97.12 90 GLU A O 1
ATOM 712 N N . LEU A 1 91 ? -10.864 -6.400 2.448 1.00 97.12 91 LEU A N 1
ATOM 713 C CA . LEU A 1 91 ? -10.346 -6.476 1.076 1.00 97.12 91 LEU A CA 1
ATOM 714 C C . LEU A 1 91 ? -10.308 -7.920 0.561 1.00 97.12 91 LEU A C 1
ATOM 716 O O . LEU A 1 91 ? -10.780 -8.200 -0.547 1.00 97.12 91 LEU A O 1
ATOM 720 N N . ARG A 1 92 ? -9.857 -8.857 1.397 1.00 96.31 92 ARG A N 1
ATOM 721 C CA . ARG A 1 92 ? -9.795 -10.286 1.059 1.00 96.31 92 ARG A CA 1
ATOM 722 C C . ARG A 1 92 ? -11.187 -10.921 0.969 1.00 96.31 92 ARG A C 1
ATOM 724 O O . ARG A 1 92 ? -11.477 -11.649 0.018 1.00 96.31 92 ARG A O 1
ATOM 731 N N . LYS A 1 93 ? -12.098 -10.615 1.904 1.00 95.31 93 LYS A N 1
ATOM 732 C CA . LYS A 1 93 ? -13.454 -11.204 1.948 1.00 95.31 93 LYS A CA 1
ATOM 733 C C . LYS A 1 93 ? -14.405 -10.623 0.914 1.00 95.31 93 LYS A C 1
ATOM 735 O O . LYS A 1 93 ? -15.041 -11.388 0.185 1.00 95.31 93 LYS A O 1
ATOM 740 N N . ARG A 1 94 ? -14.552 -9.298 0.900 1.00 95.31 94 ARG A N 1
ATOM 741 C CA . ARG A 1 94 ? -15.587 -8.581 0.144 1.00 95.31 94 ARG A CA 1
ATOM 742 C C . ARG A 1 94 ? -15.130 -8.285 -1.276 1.00 95.31 94 ARG A C 1
ATOM 744 O O . ARG A 1 94 ? -15.887 -8.515 -2.210 1.00 95.31 94 ARG A O 1
ATOM 751 N N . TYR A 1 95 ? -13.888 -7.831 -1.427 1.00 94.06 95 TYR A N 1
ATOM 752 C CA . TYR A 1 95 ? -13.348 -7.401 -2.718 1.00 94.06 95 TYR A CA 1
ATOM 753 C C . TYR A 1 95 ? -12.536 -8.486 -3.434 1.00 94.06 95 TYR A C 1
ATOM 755 O O . TYR A 1 95 ? -12.191 -8.303 -4.597 1.00 94.06 95 TYR A O 1
ATOM 763 N N . LYS A 1 96 ? -12.278 -9.626 -2.772 1.00 94.62 96 LYS A N 1
ATOM 764 C CA . LYS A 1 96 ? -11.518 -10.767 -3.314 1.00 94.62 96 LYS A CA 1
ATOM 765 C C . LYS A 1 96 ? -10.126 -10.368 -3.805 1.00 94.62 96 LYS A C 1
ATOM 767 O O . LYS A 1 96 ? -9.642 -10.906 -4.795 1.00 94.62 96 LYS A O 1
ATOM 772 N N . LEU A 1 97 ? -9.493 -9.426 -3.108 1.00 95.19 97 LEU A N 1
ATOM 773 C CA . LEU A 1 97 ? -8.139 -8.979 -3.414 1.00 95.19 97 LEU A CA 1
ATOM 774 C C . LEU A 1 97 ? -7.165 -9.522 -2.364 1.00 95.19 97 LEU A C 1
ATOM 776 O O . LEU A 1 97 ? -7.448 -9.373 -1.172 1.00 95.19 97 LEU A O 1
ATOM 780 N N . PRO A 1 98 ? -6.035 -10.134 -2.764 1.00 96.19 98 PRO A N 1
ATOM 781 C CA . PRO A 1 98 ? -4.975 -10.447 -1.817 1.00 96.19 98 PRO A CA 1
ATOM 782 C C . PRO A 1 98 ? -4.458 -9.134 -1.229 1.00 96.19 98 PRO A C 1
ATOM 784 O O . PRO A 1 98 ? -4.141 -8.200 -1.961 1.00 96.19 98 PRO A O 1
ATOM 787 N N . ALA A 1 99 ? -4.449 -9.046 0.096 1.00 97.56 99 ALA A N 1
ATOM 788 C CA . ALA A 1 99 ? -4.010 -7.865 0.821 1.00 97.56 99 ALA A CA 1
ATOM 789 C C . ALA A 1 99 ? -3.162 -8.271 2.024 1.00 97.56 99 ALA A C 1
ATOM 791 O O . ALA A 1 99 ? -3.415 -9.321 2.628 1.00 97.56 99 ALA A O 1
ATOM 792 N N . TYR A 1 100 ? -2.182 -7.438 2.351 1.00 98.31 100 TYR A N 1
ATOM 793 C CA . TYR A 1 100 ? -1.136 -7.712 3.322 1.00 98.31 100 TYR A CA 1
ATOM 794 C C . TYR A 1 100 ? -0.889 -6.492 4.209 1.00 98.31 100 TYR A C 1
ATOM 796 O O . TYR A 1 100 ? -1.065 -5.350 3.776 1.00 98.31 100 TYR A O 1
ATOM 804 N N . MET A 1 101 ? -0.475 -6.740 5.445 1.00 98.31 101 MET A N 1
ATOM 805 C CA . MET A 1 101 ? 0.023 -5.721 6.363 1.00 98.31 101 MET A CA 1
ATOM 806 C C . MET A 1 101 ? 1.545 -5.640 6.258 1.00 98.31 101 MET A C 1
ATOM 808 O O . MET A 1 101 ? 2.220 -6.667 6.198 1.00 98.31 101 MET A O 1
ATOM 812 N N . TYR A 1 102 ? 2.087 -4.429 6.279 1.00 98.06 102 TYR A N 1
ATOM 813 C CA . TYR A 1 102 ? 3.524 -4.187 6.362 1.00 98.06 102 TYR A CA 1
ATOM 814 C C . TYR A 1 102 ? 3.805 -3.078 7.366 1.00 98.06 102 TYR A C 1
ATOM 816 O O . TYR A 1 102 ? 3.224 -1.999 7.284 1.00 98.06 102 TYR A O 1
ATOM 824 N N . GLU A 1 103 ? 4.691 -3.341 8.316 1.00 96.94 103 GLU A N 1
ATOM 825 C CA . GLU A 1 103 ? 5.064 -2.378 9.342 1.00 96.94 103 GLU A CA 1
ATOM 826 C C . GLU A 1 103 ? 6.360 -1.656 8.973 1.00 96.94 103 GLU A C 1
ATOM 828 O O . GLU A 1 103 ? 7.358 -2.282 8.615 1.00 96.94 103 GLU A O 1
ATOM 833 N N . LYS A 1 104 ? 6.367 -0.329 9.119 1.00 94.25 104 LYS A N 1
ATOM 834 C CA . LYS A 1 104 ? 7.572 0.487 8.978 1.00 94.25 104 LYS A CA 1
ATOM 835 C C . LYS A 1 104 ? 7.692 1.465 10.138 1.00 94.25 104 LYS A C 1
ATOM 837 O O . LYS A 1 104 ? 6.752 2.186 10.460 1.00 94.25 104 LYS A O 1
ATOM 842 N N . THR A 1 105 ? 8.885 1.519 10.723 1.00 92.12 105 THR A N 1
ATOM 843 C CA . THR A 1 105 ? 9.263 2.563 11.679 1.00 92.12 105 THR A CA 1
ATOM 844 C C . THR A 1 105 ? 10.112 3.614 10.972 1.00 92.12 105 THR A C 1
ATOM 846 O O . THR A 1 105 ? 11.066 3.275 10.269 1.00 92.12 105 THR A O 1
ATOM 849 N N . PHE A 1 106 ? 9.752 4.881 11.148 1.00 86.62 106 PHE A N 1
ATOM 850 C CA . PHE A 1 106 ? 10.474 6.043 10.643 1.00 86.62 106 PHE A CA 1
ATOM 851 C C . PHE A 1 106 ? 11.205 6.726 11.798 1.00 86.62 106 PHE A C 1
ATOM 853 O O . PHE A 1 106 ? 10.558 7.195 12.735 1.00 86.62 106 PHE A O 1
ATOM 860 N N . ASP A 1 107 ? 12.532 6.803 11.722 1.00 83.44 107 ASP A N 1
ATOM 861 C CA . ASP A 1 107 ? 13.348 7.610 12.630 1.00 83.44 107 ASP A CA 1
ATOM 862 C C . ASP A 1 107 ? 13.398 9.053 12.095 1.00 83.44 107 ASP A C 1
ATOM 864 O O . ASP A 1 107 ? 13.934 9.310 11.019 1.00 83.44 107 ASP A O 1
ATOM 868 N N . LEU A 1 108 ? 12.820 10.011 12.825 1.00 73.62 108 LEU A N 1
ATOM 869 C CA . LEU A 1 108 ? 12.718 11.424 12.411 1.00 73.62 108 LEU A CA 1
ATOM 870 C C . LEU A 1 108 ? 13.864 12.296 12.955 1.00 73.62 108 LEU A C 1
ATOM 872 O O . LEU A 1 108 ? 13.755 13.524 13.013 1.00 73.62 108 LEU A O 1
ATOM 876 N N . LYS A 1 109 ? 14.970 11.680 13.384 1.00 69.06 109 LYS A N 1
ATOM 877 C CA . LYS A 1 109 ? 16.156 12.406 13.854 1.00 69.06 109 LYS A CA 1
ATOM 878 C C . LYS A 1 109 ? 16.766 13.227 12.716 1.00 69.06 109 LYS A C 1
ATOM 880 O O . LYS A 1 109 ? 16.983 12.725 11.620 1.00 69.06 109 LYS A O 1
ATOM 885 N N . SER A 1 110 ? 17.047 14.508 12.972 1.00 58.94 110 SER A N 1
ATOM 886 C CA . SER A 1 110 ? 17.775 15.345 12.016 1.00 58.94 110 SER A CA 1
ATOM 887 C C . SER A 1 110 ? 19.280 15.235 12.263 1.00 58.94 110 SER A C 1
ATOM 889 O O . SER A 1 110 ? 19.803 15.882 13.172 1.00 58.94 110 SER A O 1
ATOM 891 N N . ASP A 1 111 ? 19.991 14.486 11.428 1.00 61.91 111 ASP A N 1
ATOM 892 C CA . ASP A 1 111 ? 21.457 14.379 11.471 1.00 61.91 111 ASP A CA 1
ATOM 893 C C . ASP A 1 111 ? 22.132 15.580 10.782 1.00 61.91 111 ASP A C 1
ATOM 895 O O . ASP A 1 111 ? 22.914 15.441 9.846 1.00 61.91 111 ASP A O 1
ATOM 899 N N . SER A 1 112 ? 21.795 16.808 11.186 1.00 57.78 112 SER A N 1
ATOM 900 C CA . SER A 1 112 ? 22.378 18.018 10.588 1.00 57.78 112 SER A CA 1
ATOM 901 C C . SER A 1 112 ? 23.315 18.734 11.554 1.00 57.78 112 SER A C 1
ATOM 903 O O . SER A 1 112 ? 22.906 19.596 12.329 1.00 57.78 112 SER A O 1
ATOM 905 N N . ALA A 1 113 ? 24.610 18.434 11.423 1.00 58.56 113 ALA A N 1
ATOM 906 C CA . ALA A 1 113 ? 25.740 19.174 11.995 1.00 58.56 113 ALA A CA 1
ATOM 907 C C . ALA A 1 113 ? 25.992 20.530 11.287 1.00 58.56 113 ALA A C 1
ATOM 909 O O . ALA A 1 113 ? 27.131 20.949 11.096 1.00 58.56 113 ALA A O 1
ATOM 910 N N . GLY A 1 114 ? 24.936 21.221 10.856 1.00 59.75 114 GLY A N 1
ATOM 911 C CA . GLY A 1 114 ? 25.047 22.419 10.029 1.00 59.75 114 GLY A CA 1
ATOM 912 C C . GLY A 1 114 ? 23.780 23.256 10.085 1.00 59.75 114 GLY A C 1
ATOM 913 O O . GLY A 1 114 ? 22.877 23.068 9.281 1.00 59.75 114 GLY A O 1
ATOM 914 N N . SER A 1 115 ? 23.749 24.203 11.027 1.00 59.69 115 SER A N 1
ATOM 915 C CA . SER A 1 115 ? 22.695 25.200 11.297 1.00 59.69 115 SER A CA 1
ATOM 916 C C . SER A 1 115 ? 21.282 24.648 11.598 1.00 59.69 115 SER A C 1
ATOM 918 O O . SER A 1 115 ? 20.725 23.874 10.822 1.00 59.69 115 SER A O 1
ATOM 920 N N . PRO A 1 116 ? 20.635 25.057 12.710 1.00 53.84 116 PRO A N 1
ATOM 921 C CA . PRO A 1 116 ? 19.335 24.518 13.093 1.00 53.84 116 PRO A CA 1
ATOM 922 C C . PRO A 1 116 ? 18.242 25.038 12.152 1.00 53.84 116 PRO A C 1
ATOM 924 O O . PRO A 1 116 ? 17.651 26.100 12.363 1.00 53.84 116 PRO A O 1
ATOM 927 N N . ARG A 1 117 ? 17.927 24.265 11.112 1.00 56.69 117 ARG A N 1
ATOM 928 C CA . ARG A 1 117 ? 16.660 24.391 10.391 1.00 56.69 117 ARG A CA 1
ATOM 929 C C . ARG A 1 117 ? 15.556 24.065 11.398 1.00 56.69 117 ARG A C 1
ATOM 931 O O . ARG A 1 117 ? 15.380 22.914 11.783 1.00 56.69 117 ARG A O 1
ATOM 938 N N . ARG A 1 118 ? 14.856 25.096 11.884 1.00 54.75 118 ARG A N 1
ATOM 939 C CA . ARG A 1 118 ? 13.817 25.007 12.925 1.00 54.75 118 ARG A CA 1
ATOM 940 C C . ARG A 1 118 ? 12.532 24.377 12.366 1.00 54.75 118 ARG A C 1
ATOM 942 O O . ARG A 1 118 ? 11.468 24.985 12.406 1.00 54.75 118 ARG A O 1
ATOM 949 N N . TYR A 1 119 ? 12.624 23.164 11.830 1.00 61.31 119 TYR A N 1
ATOM 950 C CA . TYR A 1 119 ? 11.460 22.319 11.602 1.00 61.31 119 TYR A CA 1
ATOM 951 C C . TYR A 1 119 ? 11.082 21.706 12.947 1.00 61.31 119 TYR A C 1
ATOM 953 O O . TYR A 1 119 ? 11.812 20.899 13.515 1.00 61.31 119 TYR A O 1
ATOM 961 N N . ARG A 1 120 ? 9.958 22.148 13.511 1.00 53.88 120 ARG A N 1
ATOM 962 C CA . ARG A 1 120 ? 9.406 21.555 14.729 1.00 53.88 120 ARG A CA 1
ATOM 963 C C . ARG A 1 120 ? 8.622 20.313 14.316 1.00 53.88 120 ARG A C 1
ATOM 965 O O . ARG A 1 120 ? 7.450 20.429 13.963 1.00 53.88 120 ARG A O 1
ATOM 972 N N . TYR A 1 121 ? 9.268 19.148 14.320 1.00 55.00 121 TYR A N 1
ATOM 973 C CA . TYR A 1 121 ? 8.560 17.875 14.196 1.00 55.00 121 TYR A CA 1
ATOM 974 C C . TYR A 1 121 ? 7.592 17.765 15.381 1.00 55.00 121 TYR A C 1
ATOM 976 O O . TYR A 1 121 ? 7.997 17.853 16.537 1.00 55.00 121 TYR A O 1
ATOM 984 N N . GLN A 1 122 ? 6.291 17.695 15.096 1.00 52.72 122 GLN A N 1
ATOM 985 C CA . GLN A 1 122 ? 5.249 17.670 16.130 1.00 52.72 122 GLN A CA 1
ATOM 986 C C . GLN A 1 122 ? 5.017 16.264 16.710 1.00 52.72 122 GLN A C 1
ATOM 988 O O . GLN A 1 122 ? 4.193 16.108 17.604 1.00 52.72 122 GLN A O 1
ATOM 993 N N . GLN A 1 123 ? 5.727 15.242 16.224 1.00 52.44 123 GLN A N 1
ATOM 994 C CA . GLN A 1 123 ? 5.615 13.857 16.685 1.00 52.44 123 GLN A CA 1
ATOM 995 C C . GLN A 1 123 ? 7.006 13.292 16.977 1.00 52.44 123 GLN A C 1
ATOM 997 O O . GLN A 1 123 ? 7.991 13.812 16.459 1.00 52.44 123 GLN A O 1
ATOM 1002 N N . GLY A 1 124 ? 7.058 12.315 17.888 1.00 58.47 124 GLY A N 1
ATOM 1003 C CA . GLY A 1 124 ? 8.269 11.845 18.562 1.00 58.47 124 GLY A CA 1
ATOM 1004 C C . GLY A 1 124 ? 9.397 11.370 17.646 1.00 58.47 124 GLY A C 1
ATOM 1005 O O . GLY A 1 124 ? 9.279 11.318 16.429 1.00 58.47 124 GLY A O 1
ATOM 1006 N N . GLU A 1 125 ? 10.511 10.991 18.271 1.00 67.31 125 GLU A N 1
ATOM 1007 C CA . GLU A 1 125 ? 11.740 10.559 17.593 1.00 67.31 125 GLU A CA 1
ATOM 1008 C C . GLU A 1 125 ? 11.516 9.420 16.582 1.00 67.31 125 GLU A C 1
ATOM 1010 O O . GLU A 1 125 ? 12.248 9.313 15.600 1.00 67.31 125 GLU A O 1
ATOM 1015 N N . ARG A 1 126 ? 10.477 8.602 16.811 1.00 79.75 126 ARG A N 1
ATOM 1016 C CA . ARG A 1 126 ? 10.095 7.452 15.992 1.00 79.75 126 ARG A CA 1
ATOM 1017 C C . ARG A 1 126 ? 8.601 7.437 15.710 1.00 79.75 126 ARG A C 1
ATOM 1019 O O . ARG A 1 126 ? 7.801 7.591 16.634 1.00 79.75 126 ARG A O 1
ATOM 1026 N N . VAL A 1 127 ? 8.228 7.181 14.460 1.00 85.12 127 VAL A N 1
ATOM 1027 C CA . VAL A 1 127 ? 6.833 6.987 14.037 1.00 85.12 127 VAL A CA 1
ATOM 1028 C C . VAL A 1 127 ? 6.674 5.583 13.464 1.00 85.12 127 VAL A C 1
ATOM 1030 O O . VAL A 1 127 ? 7.296 5.252 12.460 1.00 85.12 127 VAL A O 1
ATOM 1033 N N . ARG A 1 128 ? 5.843 4.758 14.108 1.00 91.75 128 ARG A N 1
ATOM 1034 C CA . ARG A 1 128 ? 5.444 3.426 13.627 1.00 91.75 128 ARG A CA 1
ATOM 1035 C C . ARG A 1 128 ? 4.194 3.561 12.760 1.00 91.75 128 ARG A C 1
ATOM 1037 O O . ARG A 1 128 ? 3.182 4.087 13.230 1.00 91.75 128 ARG A O 1
ATOM 1044 N N . GLU A 1 129 ? 4.254 3.057 11.533 1.00 94.88 129 GLU A N 1
ATOM 1045 C CA . GLU A 1 129 ? 3.106 2.957 10.633 1.00 94.88 129 GLU A CA 1
ATOM 1046 C C . GLU A 1 129 ? 2.885 1.519 10.163 1.00 94.88 129 GLU A C 1
ATOM 1048 O O . GLU A 1 129 ? 3.835 0.777 9.912 1.00 94.88 129 GLU A O 1
ATOM 1053 N N . VAL A 1 130 ? 1.617 1.152 9.992 1.00 97.75 130 VAL A N 1
ATOM 1054 C CA . VAL A 1 130 ? 1.199 -0.111 9.379 1.00 97.75 130 VAL A CA 1
ATOM 1055 C C . VAL A 1 130 ? 0.534 0.201 8.041 1.00 97.75 130 VAL A C 1
ATOM 1057 O O . VAL A 1 130 ? -0.543 0.799 7.984 1.00 97.75 130 VAL A O 1
ATOM 1060 N N . ALA A 1 131 ? 1.196 -0.171 6.951 1.00 98.06 131 ALA A N 1
ATOM 1061 C CA . ALA A 1 131 ? 0.705 -0.054 5.587 1.00 98.06 131 ALA A CA 1
ATOM 1062 C C . ALA A 1 131 ? -0.169 -1.256 5.207 1.00 98.06 131 ALA A C 1
ATOM 1064 O O . ALA A 1 131 ? 0.118 -2.393 5.583 1.00 98.06 131 ALA A O 1
ATOM 1065 N N . VAL A 1 132 ? -1.211 -0.999 4.415 1.00 98.38 132 VAL A N 1
ATOM 1066 C CA . VAL A 1 132 ? -2.028 -2.031 3.766 1.00 98.38 132 VAL A CA 1
ATOM 1067 C C . VAL A 1 132 ? -1.688 -2.071 2.281 1.00 98.38 132 VAL A C 1
ATOM 1069 O O . VAL A 1 132 ? -1.925 -1.104 1.549 1.00 98.38 132 VAL A O 1
ATOM 1072 N N . LEU A 1 133 ? -1.130 -3.200 1.853 1.00 98.44 133 LEU A N 1
ATOM 1073 C CA . LEU A 1 133 ? -0.638 -3.459 0.501 1.00 98.44 133 LEU A CA 1
ATOM 1074 C C . LEU A 1 133 ? -1.545 -4.481 -0.184 1.00 98.44 133 LEU A C 1
ATOM 1076 O O . LEU A 1 133 ? -2.033 -5.401 0.465 1.00 98.44 133 LEU A O 1
ATOM 1080 N N . VAL A 1 134 ? -1.816 -4.310 -1.476 1.00 98.00 134 VAL A N 1
ATOM 1081 C CA . VAL A 1 134 ? -2.822 -5.094 -2.206 1.00 98.00 134 VAL A CA 1
ATOM 1082 C C . VAL A 1 134 ? -2.266 -5.597 -3.529 1.00 98.00 134 VAL A C 1
ATOM 1084 O O . VAL A 1 134 ? -1.754 -4.812 -4.325 1.00 98.00 134 VAL A O 1
ATOM 1087 N N . GLY A 1 135 ? -2.466 -6.880 -3.810 1.00 95.12 135 GLY A N 1
ATOM 1088 C CA . GLY A 1 135 ? -2.036 -7.505 -5.054 1.00 95.12 135 GLY A CA 1
ATOM 1089 C C . GLY A 1 135 ? -0.640 -8.113 -4.988 1.00 95.12 135 GLY A C 1
ATOM 1090 O O . GLY A 1 135 ? 0.160 -7.797 -4.114 1.00 95.12 135 GLY A O 1
ATOM 1091 N N . ASP A 1 136 ? -0.384 -8.977 -5.964 1.00 95.19 136 ASP A N 1
ATOM 1092 C CA . ASP A 1 136 ? 0.886 -9.654 -6.198 1.00 95.19 136 ASP A CA 1
ATOM 1093 C C . ASP A 1 136 ? 1.189 -9.536 -7.700 1.00 95.19 136 ASP A C 1
ATOM 1095 O O . ASP A 1 136 ? 0.881 -10.433 -8.488 1.00 95.19 136 ASP A O 1
ATOM 1099 N N . PHE A 1 137 ? 1.688 -8.377 -8.130 1.00 94.31 137 PHE A N 1
ATOM 1100 C CA . PHE A 1 137 ? 1.870 -8.054 -9.545 1.00 94.31 137 PHE A CA 1
ATOM 1101 C C . PHE A 1 137 ? 3.325 -8.259 -9.990 1.00 94.31 137 PHE A C 1
ATOM 1103 O O . PHE A 1 137 ? 4.251 -7.924 -9.251 1.00 94.31 137 PHE A O 1
ATOM 1110 N N . PRO A 1 138 ? 3.555 -8.780 -11.208 1.00 91.56 138 PRO A N 1
ATOM 1111 C CA . PRO A 1 138 ? 4.895 -9.037 -11.728 1.00 91.56 138 PRO A CA 1
ATOM 1112 C C . PRO A 1 138 ? 5.634 -7.767 -12.176 1.00 91.56 138 PRO A C 1
ATOM 1114 O O . PRO A 1 138 ? 6.863 -7.755 -12.168 1.00 91.56 138 PRO A O 1
ATOM 1117 N N . ALA A 1 139 ? 4.918 -6.710 -12.574 1.00 89.94 139 ALA A N 1
ATOM 1118 C CA . ALA A 1 139 ? 5.500 -5.498 -13.152 1.00 89.94 139 ALA A CA 1
ATOM 1119 C C . ALA A 1 139 ? 4.696 -4.233 -12.805 1.00 89.94 139 ALA A C 1
ATOM 1121 O O . ALA A 1 139 ? 3.497 -4.304 -12.533 1.00 89.94 139 ALA A O 1
ATOM 1122 N N . VAL A 1 140 ? 5.357 -3.071 -12.887 1.00 89.69 140 VAL A N 1
ATOM 1123 C CA . VAL A 1 140 ? 4.756 -1.741 -12.665 1.00 89.69 140 VAL A CA 1
ATOM 1124 C C . VAL A 1 140 ? 3.639 -1.415 -13.670 1.00 89.69 140 VAL A C 1
ATOM 1126 O O . VAL A 1 140 ? 2.604 -0.847 -13.317 1.00 89.69 140 VAL A O 1
ATOM 1129 N N . ASP A 1 141 ? 3.813 -1.848 -14.918 1.00 89.31 141 ASP A N 1
ATOM 1130 C CA . ASP A 1 141 ? 2.886 -1.583 -16.023 1.00 89.31 141 ASP A CA 1
ATOM 1131 C C . ASP A 1 141 ? 1.899 -2.736 -16.262 1.00 89.31 141 ASP A C 1
ATOM 1133 O O . ASP A 1 141 ? 1.277 -2.810 -17.322 1.00 89.31 141 ASP A O 1
ATOM 1137 N N . ASP A 1 142 ? 1.743 -3.658 -15.301 1.00 91.88 142 ASP A N 1
ATOM 1138 C CA . ASP A 1 142 ? 0.774 -4.748 -15.427 1.00 91.88 142 ASP A CA 1
ATOM 1139 C C . ASP A 1 142 ? -0.651 -4.168 -15.606 1.00 91.88 142 ASP A C 1
ATOM 1141 O O . ASP A 1 142 ? -1.141 -3.447 -14.725 1.00 91.88 142 ASP A O 1
ATOM 1145 N N . PRO A 1 143 ? -1.358 -4.482 -16.713 1.00 95.12 143 PRO A N 1
ATOM 1146 C CA . PRO A 1 143 ? -2.701 -3.961 -16.960 1.00 95.12 143 PRO A CA 1
ATOM 1147 C C . PRO A 1 143 ? -3.690 -4.282 -15.833 1.00 95.12 143 PRO A C 1
ATOM 1149 O O . PRO A 1 143 ? -4.518 -3.442 -15.474 1.00 95.12 143 PRO A O 1
ATOM 1152 N N . ARG A 1 144 ? -3.574 -5.462 -15.207 1.00 94.44 144 ARG A N 1
ATOM 1153 C CA . ARG A 1 144 ? -4.414 -5.870 -14.072 1.00 94.44 144 ARG A CA 1
ATOM 1154 C C . ARG A 1 144 ? -4.136 -5.004 -12.849 1.00 94.44 144 ARG A C 1
ATOM 1156 O O . ARG A 1 144 ? -5.080 -4.634 -12.151 1.00 94.44 144 ARG A O 1
ATOM 1163 N N . ALA A 1 145 ? -2.871 -4.659 -12.599 1.00 94.38 145 ALA A N 1
ATOM 1164 C CA . ALA A 1 145 ? -2.498 -3.757 -11.511 1.00 94.38 145 ALA A CA 1
ATOM 1165 C C . ALA A 1 145 ? -3.127 -2.374 -11.709 1.00 94.38 145 ALA A C 1
ATOM 1167 O O . ALA A 1 145 ? -3.741 -1.834 -10.787 1.00 94.38 145 ALA A O 1
ATOM 1168 N N . GLN A 1 146 ? -3.055 -1.835 -12.929 1.00 95.94 146 GLN A N 1
ATOM 1169 C CA . GLN A 1 146 ? -3.639 -0.534 -13.261 1.00 95.94 146 GLN A CA 1
ATOM 1170 C C . GLN A 1 146 ? -5.169 -0.540 -13.130 1.00 95.94 146 GLN A C 1
ATOM 1172 O O . GLN A 1 146 ? -5.744 0.366 -12.521 1.00 95.94 146 GLN A O 1
ATOM 1177 N N . GLU A 1 147 ? -5.842 -1.585 -13.616 1.00 96.62 147 GLU A N 1
ATOM 1178 C CA . GLU A 1 147 ? -7.291 -1.742 -13.453 1.00 96.62 147 GLU A CA 1
ATOM 1179 C C . GLU A 1 147 ? -7.711 -1.829 -11.979 1.00 96.62 147 GLU A C 1
ATOM 1181 O O . GLU A 1 147 ? -8.653 -1.153 -11.549 1.00 96.62 147 GLU A O 1
ATOM 1186 N N . ILE A 1 148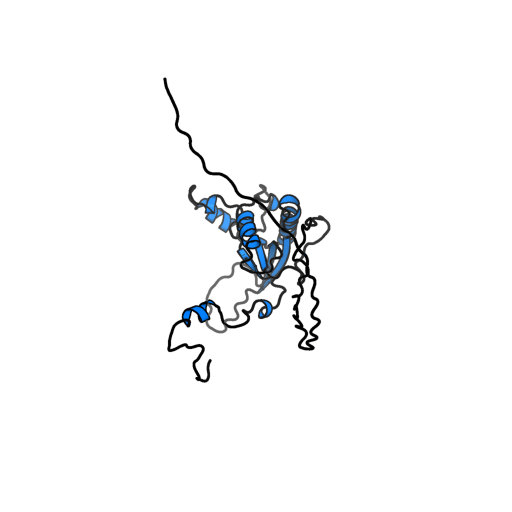 ? -7.020 -2.654 -11.186 1.00 96.69 148 ILE A N 1
ATOM 1187 C CA . ILE A 1 148 ? -7.309 -2.819 -9.757 1.00 96.69 148 ILE A CA 1
ATOM 1188 C C . ILE A 1 148 ? -7.037 -1.515 -9.006 1.00 96.69 148 ILE A C 1
ATOM 1190 O O . ILE A 1 148 ? -7.846 -1.130 -8.163 1.00 96.69 148 ILE A O 1
ATOM 1194 N N . LEU A 1 149 ? -5.971 -0.788 -9.342 1.00 97.06 149 LEU A N 1
ATOM 1195 C CA . LEU A 1 149 ? -5.658 0.511 -8.749 1.00 97.06 149 LEU A CA 1
ATOM 1196 C C . LEU A 1 149 ? -6.796 1.517 -8.949 1.00 97.06 149 LEU A C 1
ATOM 1198 O O . LEU A 1 149 ? -7.188 2.197 -7.996 1.00 97.06 149 LEU A O 1
ATOM 1202 N N . GLN A 1 150 ? -7.363 1.600 -10.157 1.00 95.94 150 GLN A N 1
ATOM 1203 C CA . GLN A 1 150 ? -8.508 2.483 -10.409 1.00 95.94 150 GLN A CA 1
ATOM 1204 C C . GLN A 1 150 ? -9.744 2.058 -9.606 1.00 95.94 150 GLN A C 1
ATOM 1206 O O . GLN A 1 150 ? -10.434 2.914 -9.050 1.00 95.94 150 GLN A O 1
ATOM 1211 N N . LYS A 1 151 ? -9.991 0.749 -9.468 1.00 96.06 151 LYS A N 1
ATOM 1212 C CA . LYS A 1 151 ? -11.097 0.221 -8.651 1.00 96.06 151 LYS A CA 1
ATOM 1213 C C . LYS A 1 151 ? -10.910 0.526 -7.161 1.00 96.06 151 LYS A C 1
ATOM 1215 O O . LYS A 1 151 ? -11.821 1.073 -6.540 1.00 96.06 151 LYS A O 1
ATOM 1220 N N . ILE A 1 152 ? -9.727 0.255 -6.601 1.00 96.50 152 ILE A N 1
ATOM 1221 C CA . ILE A 1 152 ? -9.392 0.512 -5.187 1.00 96.50 152 ILE A CA 1
ATOM 1222 C C . ILE A 1 152 ? -9.604 1.983 -4.837 1.00 96.50 152 ILE A C 1
ATOM 1224 O O . ILE A 1 152 ? -10.189 2.288 -3.798 1.00 96.50 152 ILE A O 1
ATOM 1228 N N . LYS A 1 153 ? -9.216 2.903 -5.727 1.00 96.12 153 LYS A N 1
ATOM 1229 C CA . LYS A 1 153 ? -9.434 4.343 -5.529 1.00 96.12 153 LYS A CA 1
ATOM 1230 C C . LYS A 1 153 ? -10.906 4.720 -5.352 1.00 96.12 153 LYS A C 1
ATOM 1232 O O . LYS A 1 153 ? -11.182 5.760 -4.757 1.00 96.12 153 LYS A O 1
ATOM 1237 N N . CYS A 1 154 ? -11.837 3.903 -5.839 1.00 95.31 154 CYS A N 1
ATOM 1238 C CA . CYS A 1 154 ? -13.279 4.128 -5.747 1.00 95.31 154 CYS A CA 1
ATOM 1239 C C . CYS A 1 154 ? -13.963 3.288 -4.656 1.00 95.31 154 CYS A C 1
ATOM 1241 O O . CYS A 1 154 ? -15.093 3.598 -4.278 1.00 95.31 154 CYS A O 1
ATOM 1243 N N . TYR A 1 155 ? -13.307 2.254 -4.124 1.00 95.19 155 TYR A N 1
ATOM 1244 C CA . TYR A 1 155 ? -13.881 1.407 -3.079 1.00 95.19 155 TYR A CA 1
ATOM 1245 C C . TYR A 1 155 ? -14.157 2.172 -1.785 1.00 95.19 155 TYR A C 1
ATOM 1247 O O . TYR A 1 155 ? -13.419 3.079 -1.398 1.00 95.19 155 TYR A O 1
ATOM 1255 N N . ARG A 1 156 ? -15.222 1.750 -1.096 1.00 94.19 156 ARG A N 1
ATOM 1256 C CA . ARG A 1 156 ? -15.644 2.255 0.216 1.00 94.19 156 ARG A CA 1
ATOM 1257 C C . ARG A 1 156 ? -15.761 1.083 1.190 1.00 94.19 156 ARG A C 1
ATOM 1259 O O . ARG A 1 156 ? -16.843 0.509 1.352 1.00 94.19 156 ARG A O 1
ATOM 1266 N N . PRO A 1 157 ? -14.624 0.621 1.732 1.00 94.94 157 PRO A N 1
ATOM 1267 C CA . PRO A 1 157 ? -14.633 -0.412 2.749 1.00 94.94 157 PRO A CA 1
ATOM 1268 C C . PRO A 1 157 ? -15.233 0.140 4.047 1.00 94.94 157 PRO A C 1
ATOM 1270 O O . PRO A 1 157 ? -14.932 1.267 4.441 1.00 94.94 157 PRO A O 1
ATOM 1273 N N . THR A 1 158 ? -16.067 -0.657 4.707 1.00 93.44 158 THR A N 1
ATOM 1274 C CA . THR A 1 158 ? -16.749 -0.316 5.964 1.00 93.44 158 THR A CA 1
ATOM 1275 C C . THR A 1 158 ? -15.757 -0.048 7.096 1.00 93.44 158 THR A C 1
ATOM 1277 O O . THR A 1 158 ? -16.034 0.759 7.980 1.00 93.44 158 THR A O 1
ATOM 1280 N N . SER A 1 159 ? -14.581 -0.674 7.048 1.00 91.44 159 SER A N 1
ATOM 1281 C CA . SER A 1 159 ? -13.468 -0.427 7.979 1.00 91.44 159 SER A CA 1
ATOM 1282 C C . SER A 1 159 ? -12.863 0.984 7.885 1.00 91.44 159 SER A C 1
ATOM 1284 O O . SER A 1 159 ? -12.246 1.436 8.844 1.00 91.44 159 SER A O 1
ATOM 1286 N N . LEU A 1 160 ? -13.048 1.702 6.766 1.00 91.00 160 LEU A N 1
ATOM 1287 C CA . LEU A 1 160 ? -12.571 3.084 6.581 1.00 91.00 160 LEU A CA 1
ATOM 1288 C C . LEU A 1 160 ? -13.686 4.134 6.659 1.00 91.00 160 LEU A C 1
ATOM 1290 O O . LEU A 1 160 ? -13.411 5.331 6.538 1.00 91.00 160 LEU A O 1
ATOM 1294 N N . GLU A 1 161 ? -14.941 3.715 6.810 1.00 85.50 161 GLU A N 1
ATOM 1295 C CA . GLU A 1 161 ? -16.045 4.649 6.987 1.00 85.50 161 GLU A CA 1
ATOM 1296 C C . GLU A 1 161 ? -16.031 5.209 8.418 1.00 85.50 161 GLU A C 1
ATOM 1298 O O . GLU A 1 161 ? -15.801 4.462 9.373 1.00 85.50 161 GLU A O 1
ATOM 1303 N N . PRO A 1 162 ? -16.270 6.520 8.597 1.00 72.75 162 PRO A N 1
ATOM 1304 C CA . PRO A 1 162 ? -16.282 7.137 9.914 1.00 72.75 162 PRO A CA 1
ATOM 1305 C C . PRO A 1 162 ? -17.456 6.587 10.732 1.00 72.75 162 PRO A C 1
ATOM 1307 O O . PRO A 1 162 ? -18.600 7.017 10.588 1.00 72.75 162 PRO A O 1
ATOM 1310 N N . GLN A 1 163 ? -17.177 5.621 11.604 1.00 67.44 163 GLN A N 1
ATOM 1311 C CA . GLN A 1 163 ? -18.154 5.093 12.550 1.00 67.44 163 GLN A CA 1
ATOM 1312 C C . GLN A 1 163 ? -18.231 6.015 13.768 1.00 67.44 163 GLN A C 1
ATOM 1314 O O . GLN A 1 163 ? -17.632 5.721 14.800 1.00 67.44 163 GLN A O 1
ATOM 1319 N N . GLY A 1 164 ? -18.950 7.133 13.626 1.00 71.25 164 GLY A N 1
ATOM 1320 C CA . GLY A 1 164 ? -19.320 8.042 14.718 1.00 71.25 164 GLY A CA 1
ATOM 1321 C C . GLY A 1 164 ? -18.188 8.329 15.715 1.00 71.25 164 GLY A C 1
ATOM 1322 O O . GLY A 1 164 ? -17.286 9.105 15.421 1.00 71.25 164 GLY A O 1
ATOM 1323 N N . GLU A 1 165 ? -18.255 7.698 16.891 1.00 62.50 165 GLU A N 1
ATOM 1324 C CA . GLU A 1 165 ? -17.361 7.918 18.041 1.00 62.50 165 GLU A CA 1
ATOM 1325 C C . GLU A 1 165 ? -15.980 7.241 17.955 1.00 62.50 165 GLU A C 1
ATOM 1327 O O . GLU A 1 165 ? -15.115 7.505 18.792 1.00 62.50 165 GLU A O 1
ATOM 1332 N N . LYS A 1 166 ? -15.726 6.357 16.982 1.00 71.38 166 LYS A N 1
ATOM 1333 C CA . LYS A 1 166 ? -14.446 5.632 16.912 1.00 71.38 166 LYS A CA 1
ATOM 1334 C C . LYS A 1 166 ? -13.329 6.530 16.377 1.00 71.38 166 LYS A C 1
ATOM 1336 O O . LYS A 1 166 ? -13.399 7.033 15.255 1.00 71.38 166 LYS A O 1
ATOM 1341 N N . SER A 1 167 ? -12.249 6.669 17.148 1.00 76.25 167 SER A N 1
ATOM 1342 C CA . SER A 1 167 ? -11.028 7.322 16.674 1.00 76.25 167 SER A CA 1
ATOM 1343 C C . SER A 1 167 ? -10.417 6.531 15.509 1.00 76.25 167 SER A C 1
ATOM 1345 O O . SER A 1 167 ? -10.278 5.307 15.538 1.00 76.25 167 SER A O 1
ATOM 1347 N N . THR A 1 168 ? -10.089 7.241 14.432 1.00 86.19 168 THR A N 1
ATOM 1348 C CA . THR A 1 168 ? -9.501 6.654 13.224 1.00 86.19 168 THR A CA 1
ATOM 1349 C C . THR A 1 168 ? -7.982 6.810 13.275 1.00 86.19 168 THR A C 1
ATOM 1351 O O . THR A 1 168 ? -7.488 7.930 13.377 1.00 86.19 168 THR A O 1
ATOM 1354 N N . SER A 1 169 ? -7.245 5.703 13.156 1.00 89.62 169 SER A N 1
ATOM 1355 C CA . SER A 1 169 ? -5.776 5.673 13.068 1.00 89.62 169 SER A CA 1
ATOM 1356 C C . SER A 1 169 ? -5.260 5.859 11.640 1.00 89.62 169 SER A C 1
ATOM 1358 O O . SER A 1 169 ? -4.060 5.797 11.409 1.00 89.62 169 SER A O 1
ATOM 1360 N N . LEU A 1 170 ? -6.140 6.086 10.661 1.00 91.00 170 LEU A N 1
ATOM 1361 C CA . LEU A 1 170 ? -5.757 6.340 9.274 1.00 91.00 170 LEU A CA 1
ATOM 1362 C C . LEU A 1 170 ? -4.844 7.572 9.185 1.00 91.00 170 LEU A C 1
ATOM 1364 O O . LEU A 1 170 ? -5.224 8.687 9.562 1.00 91.00 170 LEU A O 1
ATOM 1368 N N . THR A 1 171 ? -3.660 7.388 8.611 1.00 89.06 171 THR A N 1
ATOM 1369 C CA . THR A 1 171 ? -2.655 8.444 8.481 1.00 89.06 171 THR A CA 1
ATOM 1370 C C . THR A 1 171 ? -3.219 9.621 7.684 1.00 89.06 171 THR A C 1
ATOM 1372 O O . THR A 1 171 ? -3.809 9.445 6.617 1.00 89.06 171 THR A O 1
ATOM 1375 N N . LEU A 1 172 ? -3.062 10.843 8.203 1.00 87.12 172 LEU A N 1
ATOM 1376 C CA . LEU A 1 172 ? -3.585 12.082 7.605 1.00 87.12 172 LEU A CA 1
ATOM 1377 C C . LEU A 1 172 ? -5.119 12.121 7.414 1.00 87.12 172 LEU A C 1
ATOM 1379 O O . LEU A 1 172 ? -5.595 12.853 6.545 1.00 87.12 172 LEU A O 1
ATOM 1383 N N . ALA A 1 173 ? -5.912 11.387 8.206 1.00 86.44 173 ALA A N 1
ATOM 1384 C CA . ALA A 1 173 ? -7.378 11.370 8.084 1.00 86.44 173 ALA A CA 1
ATOM 1385 C C . ALA A 1 173 ? -8.012 12.776 8.046 1.00 86.44 173 ALA A C 1
ATOM 1387 O O . ALA A 1 173 ? -8.778 13.082 7.132 1.00 86.44 173 ALA A O 1
ATOM 1388 N N . ALA A 1 174 ? -7.641 13.652 8.988 1.00 86.31 174 ALA A N 1
ATOM 1389 C CA . ALA A 1 174 ? -8.165 15.018 9.070 1.00 86.31 174 ALA A CA 1
ATOM 1390 C C . ALA A 1 174 ? -7.783 15.877 7.851 1.00 86.31 174 ALA A C 1
ATOM 1392 O O . ALA A 1 174 ? -8.612 16.583 7.285 1.00 86.31 174 ALA A O 1
ATOM 1393 N N . LEU A 1 175 ? -6.536 15.783 7.383 1.00 87.00 175 LEU A N 1
ATOM 1394 C CA . LEU A 1 175 ? -6.105 16.506 6.184 1.00 87.00 175 LEU A CA 1
ATOM 1395 C C . LEU A 1 175 ? -6.838 15.991 4.939 1.00 87.00 175 LEU A C 1
ATOM 1397 O O . LEU A 1 175 ? -7.258 16.776 4.089 1.00 87.00 175 LEU A O 1
ATOM 1401 N N . ARG A 1 176 ? -7.047 14.673 4.843 1.00 88.12 176 ARG A N 1
ATOM 1402 C CA . ARG A 1 176 ? -7.780 14.048 3.736 1.00 88.12 176 ARG A CA 1
ATOM 1403 C C . ARG A 1 176 ? -9.254 14.449 3.714 1.00 88.12 176 ARG A C 1
ATOM 1405 O O . ARG A 1 176 ? -9.789 14.558 2.607 1.00 88.12 176 ARG A O 1
ATOM 141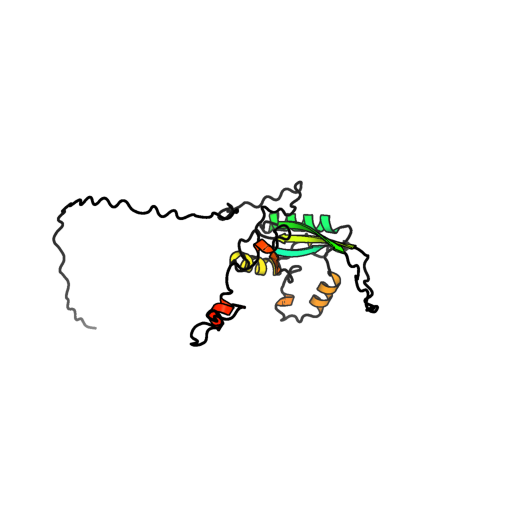2 N N . SER A 1 177 ? -9.895 14.660 4.867 1.00 86.62 177 SER A N 1
ATOM 1413 C CA . SER A 1 177 ? -11.286 15.127 4.947 1.00 86.62 177 SER A CA 1
ATOM 1414 C C . SER A 1 177 ? -11.415 16.607 4.581 1.00 86.62 177 SER A C 1
ATOM 1416 O O . SER A 1 177 ? -12.292 16.948 3.790 1.00 86.62 177 SER A O 1
ATOM 1418 N N . ILE A 1 178 ? -10.491 17.461 5.039 1.00 88.81 178 ILE A N 1
ATOM 1419 C CA . ILE A 1 178 ? -10.419 18.877 4.635 1.00 88.81 178 ILE A CA 1
ATOM 1420 C C . ILE A 1 178 ? -10.198 18.992 3.124 1.00 88.81 178 ILE A C 1
ATOM 1422 O O . ILE A 1 178 ? -10.921 19.701 2.433 1.00 88.81 178 ILE A O 1
ATOM 1426 N N . GLN A 1 179 ? -9.239 18.247 2.572 1.00 87.81 179 GLN A N 1
ATOM 1427 C CA . GLN A 1 179 ? -9.013 18.247 1.128 1.00 87.81 179 GLN A CA 1
ATOM 1428 C C . GLN A 1 179 ? -10.277 17.817 0.369 1.00 87.81 179 GLN A C 1
ATOM 1430 O O . GLN A 1 179 ? -10.565 18.368 -0.686 1.00 87.81 179 GLN A O 1
ATOM 1435 N N . GLN A 1 180 ? -11.041 16.858 0.902 1.00 86.19 180 GLN A N 1
ATOM 1436 C CA . GLN A 1 180 ? -12.277 16.388 0.279 1.00 86.19 180 GLN A CA 1
ATOM 1437 C C . GLN A 1 180 ? -13.396 17.441 0.316 1.00 86.19 180 GLN A C 1
ATOM 1439 O O . GLN A 1 180 ? -14.144 17.553 -0.656 1.00 86.19 180 GLN A O 1
ATOM 1444 N N . SER A 1 181 ? -13.523 18.207 1.405 1.00 86.50 181 SER A N 1
ATOM 1445 C CA . SER A 1 181 ? -14.567 19.233 1.542 1.00 86.50 181 SER A CA 1
ATOM 1446 C C . SER A 1 181 ? -14.329 20.442 0.635 1.00 86.50 181 SER A C 1
ATOM 1448 O O . SER A 1 181 ? -15.294 21.050 0.175 1.00 86.50 181 SER A O 1
ATOM 1450 N N . LEU A 1 182 ? -13.066 20.740 0.319 1.00 90.81 182 LEU A N 1
ATOM 1451 C CA . LEU A 1 182 ? -12.678 21.834 -0.577 1.00 90.81 182 LEU A CA 1
ATOM 1452 C C . LEU A 1 182 ? -12.882 21.523 -2.069 1.00 90.81 182 LEU A C 1
ATOM 1454 O O . LEU A 1 182 ? -12.873 22.435 -2.892 1.00 90.81 182 LEU A O 1
ATOM 1458 N N . LEU A 1 183 ? -13.068 20.254 -2.447 1.00 89.50 183 LEU A N 1
ATOM 1459 C CA . LEU A 1 183 ? -13.323 19.888 -3.842 1.00 89.50 183 LEU A CA 1
ATOM 1460 C C . LEU A 1 183 ? -14.746 20.290 -4.263 1.00 89.50 183 LEU A C 1
ATOM 1462 O O . LEU A 1 183 ? -15.722 20.034 -3.549 1.00 89.50 183 LEU A O 1
ATOM 1466 N N . THR A 1 184 ? -14.888 20.853 -5.466 1.00 88.69 184 THR A N 1
ATOM 1467 C CA . THR A 1 184 ? -16.209 21.137 -6.059 1.00 88.69 184 THR A CA 1
ATOM 1468 C C . THR A 1 184 ? -16.944 19.842 -6.424 1.00 88.69 184 THR A C 1
ATOM 1470 O O . THR A 1 184 ? -16.324 18.787 -6.549 1.00 88.69 184 THR A O 1
ATOM 1473 N N . ALA A 1 185 ? -18.274 19.899 -6.558 1.00 80.94 185 ALA A N 1
ATOM 1474 C CA . ALA A 1 185 ? 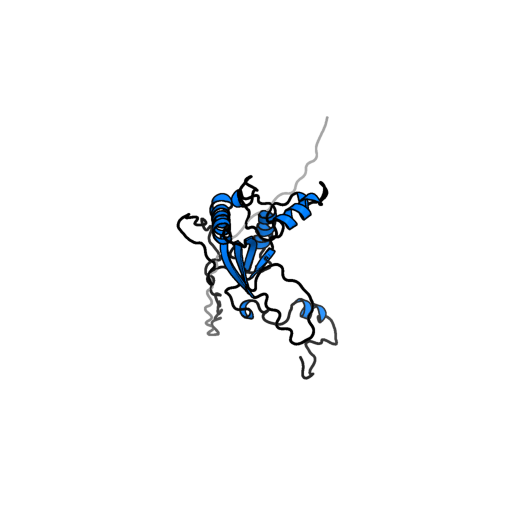-19.108 18.734 -6.887 1.00 80.94 185 ALA A CA 1
ATOM 1475 C C . ALA A 1 185 ? -18.672 18.025 -8.184 1.00 80.94 185 ALA A C 1
ATOM 1477 O O . ALA A 1 185 ? -18.619 16.798 -8.215 1.00 80.94 185 ALA A O 1
ATOM 1478 N N . ASP A 1 186 ? -18.267 18.800 -9.189 1.00 83.69 186 ASP A N 1
ATOM 1479 C CA . ASP A 1 186 ? -17.913 18.297 -10.521 1.00 83.69 186 ASP A CA 1
ATOM 1480 C C . ASP A 1 186 ? -16.500 17.696 -10.599 1.00 83.69 186 ASP A C 1
ATOM 1482 O O . ASP A 1 186 ? -16.116 17.120 -11.614 1.00 83.69 186 ASP A O 1
ATOM 1486 N N . ASN A 1 187 ? -15.699 17.797 -9.532 1.00 87.31 187 ASN A N 1
ATOM 1487 C CA . ASN A 1 187 ? -14.368 17.200 -9.515 1.00 87.31 187 ASN A CA 1
ATOM 1488 C C . ASN A 1 187 ? -14.457 15.667 -9.462 1.00 87.31 187 ASN A C 1
ATOM 1490 O O . ASN A 1 187 ? -14.938 15.102 -8.479 1.00 87.31 187 ASN A O 1
ATOM 1494 N N . GLU A 1 188 ? -13.841 14.977 -10.425 1.00 85.38 188 GLU A N 1
ATOM 1495 C CA . GLU A 1 188 ? -13.713 13.507 -10.423 1.00 85.38 188 GLU A CA 1
ATOM 1496 C C . GLU A 1 188 ? -13.109 12.971 -9.116 1.00 85.38 188 GLU A C 1
ATOM 1498 O O . GLU A 1 188 ? -13.497 11.925 -8.596 1.00 85.38 188 GLU A O 1
ATOM 1503 N N . LYS A 1 189 ? -12.171 13.724 -8.526 1.00 83.44 189 LYS A N 1
ATOM 1504 C CA . LYS A 1 189 ? -11.539 13.386 -7.241 1.00 83.44 189 LYS A CA 1
ATOM 1505 C C . LYS A 1 189 ? -12.547 13.305 -6.093 1.00 83.44 189 LYS A C 1
ATOM 1507 O O . LYS A 1 189 ? -12.310 12.552 -5.150 1.00 83.44 189 LYS A O 1
ATOM 1512 N N . LYS A 1 190 ? -13.663 14.036 -6.176 1.00 84.31 190 LYS A N 1
ATOM 1513 C CA . LYS A 1 190 ? -14.719 14.026 -5.162 1.00 84.31 190 LYS A CA 1
ATOM 1514 C C . LYS A 1 190 ? -15.561 12.749 -5.207 1.00 84.31 190 LYS A C 1
ATOM 1516 O O . LYS A 1 190 ? -16.082 12.330 -4.178 1.00 84.31 190 LYS A O 1
ATOM 1521 N N . GLN A 1 191 ? -15.638 12.107 -6.373 1.00 84.56 191 GLN A N 1
ATOM 1522 C CA . GLN A 1 191 ? -16.373 10.855 -6.574 1.00 84.56 191 GLN A CA 1
ATOM 1523 C C . GLN A 1 191 ? -15.606 9.631 -6.041 1.00 84.56 191 GLN A C 1
ATOM 1525 O O . GLN A 1 191 ? -16.206 8.592 -5.764 1.00 84.56 191 GLN A O 1
ATOM 1530 N N . LYS A 1 192 ? -14.286 9.755 -5.844 1.00 91.38 192 LYS A N 1
ATOM 1531 C CA . LYS A 1 192 ? -13.417 8.682 -5.338 1.00 91.38 192 LYS A CA 1
ATOM 1532 C C . LYS A 1 192 ? -13.666 8.368 -3.853 1.00 91.38 192 LYS A C 1
ATOM 1534 O O . LYS A 1 192 ? -14.282 9.138 -3.116 1.00 91.38 192 LYS A O 1
ATOM 1539 N N . GLY A 1 193 ? -13.201 7.198 -3.421 1.00 91.25 193 GLY A N 1
ATOM 1540 C CA . GLY A 1 193 ? -13.341 6.680 -2.060 1.00 91.25 193 GLY A CA 1
ATOM 1541 C C . GLY A 1 193 ? -12.234 7.139 -1.095 1.00 91.25 193 GLY A C 1
ATOM 1542 O O . GLY A 1 193 ? -11.358 7.929 -1.465 1.00 91.25 193 GLY A O 1
ATOM 1543 N N . PRO A 1 194 ? -12.228 6.629 0.153 1.00 92.44 194 PRO A N 1
ATOM 1544 C CA . PRO A 1 194 ? -11.191 6.927 1.150 1.00 92.44 194 PRO A CA 1
ATOM 1545 C C . PRO A 1 194 ? -9.770 6.561 0.685 1.00 92.44 194 PRO A C 1
ATOM 1547 O O . PRO A 1 194 ? -8.809 7.226 1.068 1.00 92.44 194 PRO A O 1
ATOM 1550 N N . MET A 1 195 ? -9.635 5.574 -0.206 1.00 95.00 195 MET A N 1
ATOM 1551 C CA . MET A 1 195 ? -8.359 5.124 -0.782 1.00 95.00 195 MET A CA 1
ATOM 1552 C C . MET A 1 195 ? -8.007 5.835 -2.105 1.00 95.00 195 MET A C 1
ATOM 1554 O O . MET A 1 195 ? -7.227 5.323 -2.903 1.00 95.00 195 MET A O 1
ATOM 1558 N N . ARG A 1 196 ? -8.544 7.038 -2.375 1.00 93.94 196 ARG A N 1
ATOM 1559 C CA . ARG A 1 196 ? -8.277 7.791 -3.626 1.00 93.94 196 ARG A CA 1
ATOM 1560 C C . ARG A 1 196 ? -6.793 8.067 -3.908 1.00 93.94 196 ARG A C 1
ATOM 1562 O O . ARG A 1 196 ? -6.426 8.302 -5.059 1.00 93.94 196 ARG A O 1
ATOM 1569 N N . HIS A 1 197 ? -5.972 8.074 -2.858 1.00 94.62 197 HIS A N 1
ATOM 1570 C CA . HIS A 1 197 ? -4.528 8.299 -2.915 1.00 94.62 197 HIS A CA 1
ATOM 1571 C C . HIS A 1 197 ? -3.720 7.008 -3.039 1.00 94.62 197 HIS A C 1
ATOM 1573 O O . HIS A 1 197 ? -2.500 7.077 -2.963 1.00 94.62 197 HIS A O 1
ATOM 1579 N N . ALA A 1 198 ? -4.370 5.856 -3.225 1.00 97.12 198 ALA A N 1
ATOM 1580 C CA . ALA A 1 198 ? -3.663 4.612 -3.468 1.00 97.12 198 ALA A CA 1
ATOM 1581 C C . ALA A 1 198 ? -2.728 4.747 -4.679 1.00 97.12 198 ALA A C 1
ATOM 1583 O O . ALA A 1 198 ? -3.050 5.435 -5.660 1.00 97.12 198 ALA A O 1
ATOM 1584 N N . PHE A 1 199 ? -1.579 4.093 -4.619 1.00 97.50 199 PHE A N 1
ATOM 1585 C CA . PHE A 1 199 ? -0.570 4.126 -5.674 1.00 97.50 199 PHE A CA 1
ATOM 1586 C C . PHE A 1 199 ? 0.170 2.792 -5.742 1.00 97.50 199 PHE A C 1
ATOM 1588 O O . PHE A 1 199 ? 0.107 1.992 -4.810 1.00 97.50 199 PHE A O 1
ATOM 1595 N N . LEU A 1 200 ? 0.825 2.537 -6.871 1.00 97.12 200 LEU A N 1
ATOM 1596 C CA . LEU A 1 200 ? 1.616 1.330 -7.065 1.00 97.12 200 LEU A CA 1
ATOM 1597 C C . LEU A 1 200 ? 3.000 1.504 -6.431 1.00 97.12 200 LEU A C 1
ATOM 1599 O O . LEU A 1 200 ? 3.620 2.553 -6.585 1.00 97.12 200 LEU A O 1
ATOM 1603 N N . THR A 1 201 ? 3.466 0.483 -5.728 1.00 96.44 201 THR A N 1
ATOM 1604 C CA . THR A 1 201 ? 4.744 0.444 -5.017 1.00 96.44 201 THR A CA 1
ATOM 1605 C C . THR A 1 201 ? 5.392 -0.928 -5.177 1.00 96.44 201 THR A C 1
ATOM 1607 O O . THR A 1 201 ? 4.743 -1.900 -5.572 1.00 96.44 201 THR A O 1
ATOM 1610 N N . THR A 1 202 ? 6.676 -1.008 -4.862 1.00 95.81 202 THR A N 1
ATOM 1611 C CA . THR A 1 202 ? 7.427 -2.258 -4.782 1.00 95.81 202 THR A CA 1
ATOM 1612 C C . THR A 1 202 ? 7.156 -2.992 -3.468 1.00 95.81 202 THR A C 1
ATOM 1614 O O . THR A 1 202 ? 6.700 -2.385 -2.494 1.00 95.81 202 THR A O 1
ATOM 1617 N N . ASN A 1 203 ? 7.443 -4.294 -3.436 1.00 96.50 203 ASN A N 1
ATOM 1618 C CA . ASN A 1 203 ? 7.548 -5.057 -2.197 1.00 96.50 203 ASN A CA 1
ATOM 1619 C C . ASN A 1 203 ? 8.781 -4.563 -1.411 1.00 96.50 203 ASN A C 1
ATOM 1621 O O . ASN A 1 203 ? 9.902 -4.794 -1.864 1.00 96.50 203 ASN A O 1
ATOM 1625 N N . PRO A 1 204 ? 8.607 -3.911 -0.247 1.00 95.38 204 PRO A N 1
ATOM 1626 C CA . PRO A 1 204 ? 9.709 -3.336 0.524 1.00 95.38 204 PRO A CA 1
ATOM 1627 C C . PRO A 1 204 ? 10.635 -4.373 1.176 1.00 95.38 204 PRO A C 1
ATOM 1629 O O . PRO A 1 204 ? 11.641 -3.982 1.760 1.00 95.38 204 PRO A O 1
ATOM 1632 N N . LEU A 1 205 ? 10.286 -5.664 1.135 1.00 95.44 205 LEU A N 1
ATOM 1633 C CA . LEU A 1 205 ? 11.142 -6.750 1.621 1.00 95.44 205 LEU A CA 1
ATOM 1634 C C . LEU A 1 205 ? 12.115 -7.255 0.549 1.00 95.44 205 LEU A C 1
ATOM 1636 O O . LEU A 1 205 ? 13.059 -7.967 0.875 1.00 95.44 205 LEU A O 1
ATOM 1640 N N . LEU A 1 206 ? 11.900 -6.896 -0.720 1.00 93.94 206 LEU A N 1
ATOM 1641 C CA . LEU A 1 206 ? 12.818 -7.249 -1.797 1.00 93.94 206 LEU A CA 1
ATOM 1642 C C . LEU A 1 206 ? 13.955 -6.218 -1.896 1.00 93.94 206 LEU A C 1
ATOM 1644 O O . LEU A 1 206 ? 13.717 -5.030 -1.676 1.00 93.94 206 LEU A O 1
ATOM 1648 N N . PRO A 1 207 ? 15.177 -6.652 -2.251 1.00 92.12 207 PRO A N 1
ATOM 1649 C CA . PRO A 1 207 ? 16.323 -5.759 -2.393 1.00 92.12 207 PRO A CA 1
ATOM 1650 C C . PRO A 1 207 ? 16.141 -4.782 -3.563 1.00 92.12 207 PRO A C 1
ATOM 1652 O O . PRO A 1 207 ? 15.560 -5.138 -4.589 1.00 92.12 207 PRO A O 1
ATOM 1655 N N . ASP A 1 208 ? 16.679 -3.567 -3.447 1.00 87.94 208 ASP A N 1
ATOM 1656 C CA . ASP A 1 208 ? 16.533 -2.517 -4.468 1.00 87.94 208 ASP A CA 1
ATOM 1657 C C . ASP A 1 208 ? 17.125 -2.937 -5.825 1.00 87.94 208 ASP A C 1
ATOM 1659 O O . ASP A 1 208 ? 16.585 -2.596 -6.883 1.00 87.94 208 ASP A O 1
ATOM 1663 N N . GLU A 1 209 ? 18.180 -3.760 -5.819 1.00 87.06 209 GLU A N 1
ATOM 1664 C CA . GLU A 1 209 ? 18.794 -4.317 -7.030 1.00 87.06 209 GLU A CA 1
ATOM 1665 C C . GLU A 1 209 ? 17.825 -5.192 -7.835 1.00 87.06 209 GLU A C 1
ATOM 1667 O O . GLU A 1 209 ? 18.000 -5.363 -9.044 1.00 87.06 209 GLU A O 1
ATOM 1672 N N . TYR A 1 210 ? 16.785 -5.733 -7.192 1.00 85.06 210 TYR A N 1
ATOM 1673 C CA . TYR A 1 210 ? 15.734 -6.479 -7.877 1.00 85.06 210 TYR A CA 1
ATOM 1674 C C . TYR A 1 210 ? 14.960 -5.588 -8.861 1.00 85.06 210 TYR A C 1
ATOM 1676 O O . TYR A 1 210 ? 14.579 -6.041 -9.943 1.00 85.06 210 TYR A O 1
ATOM 1684 N N . PHE A 1 211 ? 14.742 -4.321 -8.497 1.00 86.12 211 PHE A N 1
ATOM 1685 C CA . PHE A 1 211 ? 13.957 -3.355 -9.269 1.00 86.12 211 PHE A CA 1
ATOM 1686 C C . PHE A 1 211 ? 14.805 -2.487 -10.199 1.00 86.12 211 PHE A C 1
ATOM 1688 O O . PHE A 1 211 ? 14.254 -1.707 -10.979 1.00 86.12 211 PHE A O 1
ATOM 1695 N N . ALA A 1 212 ? 16.131 -2.622 -10.140 1.00 84.25 212 ALA A N 1
ATOM 1696 C CA . ALA A 1 212 ? 17.028 -1.908 -11.028 1.00 84.25 212 ALA A CA 1
ATOM 1697 C C . ALA A 1 212 ? 16.741 -2.286 -12.497 1.00 84.25 212 ALA A C 1
ATOM 1699 O O . ALA A 1 212 ? 16.660 -3.479 -12.827 1.00 84.25 212 ALA A O 1
ATOM 1700 N N . PRO A 1 213 ? 16.588 -1.301 -13.404 1.00 77.75 213 PRO A N 1
ATOM 1701 C CA . PRO A 1 213 ? 16.403 -1.584 -14.819 1.00 77.75 213 PRO A CA 1
ATOM 1702 C C . PRO A 1 213 ? 17.610 -2.371 -15.336 1.00 77.75 213 PRO A C 1
ATOM 1704 O O . PRO A 1 213 ? 18.759 -1.955 -15.194 1.00 77.75 213 PRO A O 1
ATOM 1707 N N . ARG A 1 214 ? 17.353 -3.542 -15.924 1.00 75.25 214 ARG A N 1
ATOM 1708 C CA . ARG A 1 214 ? 18.404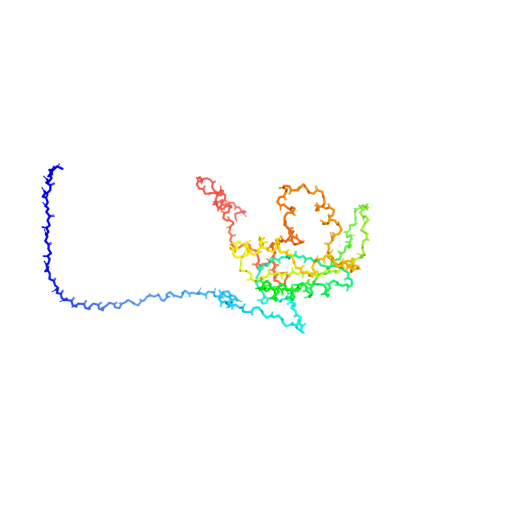 -4.350 -16.547 1.00 75.25 214 ARG A CA 1
ATOM 1709 C C . ARG A 1 214 ? 18.654 -3.839 -17.962 1.00 75.25 214 ARG A C 1
ATOM 1711 O O . ARG A 1 214 ? 17.760 -3.906 -18.802 1.00 75.25 214 ARG A O 1
ATOM 1718 N N . GLY A 1 215 ? 19.880 -3.397 -18.227 1.00 77.12 215 GLY A N 1
ATOM 1719 C CA . GLY A 1 215 ? 20.291 -2.865 -19.529 1.00 77.12 215 GLY A CA 1
ATOM 1720 C C . GLY A 1 215 ? 20.021 -1.367 -19.685 1.00 77.12 215 GLY A C 1
ATOM 1721 O O . GLY A 1 215 ? 19.699 -0.676 -18.723 1.00 77.12 215 GLY A O 1
ATOM 1722 N N . MET A 1 216 ? 20.195 -0.856 -20.905 1.00 75.56 216 MET A N 1
ATOM 1723 C CA . MET A 1 216 ? 19.973 0.559 -21.211 1.00 75.56 216 MET A CA 1
ATOM 1724 C C . MET A 1 216 ? 18.480 0.862 -21.362 1.00 75.56 216 MET A C 1
ATOM 1726 O O . MET A 1 216 ? 17.739 0.087 -21.968 1.00 75.56 216 MET A O 1
ATOM 1730 N N . ASP A 1 217 ? 18.044 1.996 -20.812 1.00 80.62 217 ASP A N 1
ATOM 1731 C CA . ASP A 1 217 ? 16.653 2.446 -20.881 1.00 80.62 217 ASP A CA 1
ATOM 1732 C C . ASP A 1 217 ? 16.209 2.615 -22.343 1.00 80.62 217 ASP A C 1
ATOM 1734 O O . ASP A 1 217 ? 16.895 3.250 -23.148 1.00 80.62 217 ASP A O 1
ATOM 1738 N N . LYS A 1 218 ? 15.031 2.081 -22.682 1.00 83.88 218 LYS A N 1
ATOM 1739 C CA . LYS A 1 218 ? 14.418 2.210 -24.012 1.00 83.88 218 LYS A CA 1
ATOM 1740 C C . LYS A 1 218 ? 14.220 3.664 -24.418 1.00 83.88 218 LYS A C 1
ATOM 1742 O O . LYS A 1 218 ? 14.321 3.972 -25.599 1.00 83.88 218 LYS A O 1
ATOM 1747 N N . PHE A 1 219 ? 13.953 4.552 -23.464 1.00 84.94 219 PHE A N 1
ATOM 1748 C CA . PHE A 1 219 ? 13.868 5.981 -23.735 1.00 84.94 219 PHE A CA 1
ATOM 1749 C C . PHE A 1 219 ? 15.224 6.550 -24.169 1.00 84.94 219 PHE A C 1
ATOM 1751 O O . PHE A 1 219 ? 15.293 7.282 -25.151 1.00 84.94 219 PHE A O 1
ATOM 1758 N N . ILE A 1 220 ? 16.311 6.167 -23.491 1.00 84.38 220 ILE A N 1
ATOM 1759 C CA . ILE A 1 220 ? 17.672 6.585 -23.858 1.00 84.38 220 ILE A CA 1
ATOM 1760 C C . ILE A 1 220 ? 18.062 6.001 -25.220 1.00 84.38 220 ILE A C 1
ATOM 1762 O O . ILE A 1 220 ? 18.653 6.713 -26.030 1.00 84.38 220 ILE A O 1
ATOM 1766 N N . LEU A 1 221 ? 17.700 4.744 -25.499 1.00 87.12 221 LEU A N 1
ATOM 1767 C CA . LEU A 1 221 ? 17.875 4.143 -26.823 1.00 87.12 221 LEU A CA 1
ATOM 1768 C C . LEU A 1 221 ? 17.140 4.963 -27.891 1.00 87.12 221 LEU A C 1
ATOM 1770 O O . LEU A 1 221 ? 17.777 5.432 -28.828 1.00 87.12 221 LEU A O 1
ATOM 1774 N N . ALA A 1 222 ? 15.849 5.236 -27.689 1.00 87.19 222 ALA A N 1
ATOM 1775 C CA . ALA A 1 222 ? 15.018 5.993 -28.623 1.00 87.19 222 ALA A CA 1
ATOM 1776 C C . ALA A 1 222 ? 15.527 7.425 -28.861 1.00 87.19 222 ALA A C 1
ATOM 1778 O O . ALA A 1 222 ? 15.476 7.916 -29.984 1.00 87.19 222 ALA A O 1
ATOM 1779 N N . LEU A 1 223 ? 16.060 8.093 -27.832 1.00 87.25 223 LEU A N 1
ATOM 1780 C CA . LEU A 1 223 ? 16.680 9.416 -27.981 1.00 87.25 223 LEU A CA 1
ATOM 1781 C C . LEU A 1 223 ? 17.929 9.400 -28.871 1.00 87.25 223 LEU A C 1
ATOM 1783 O O . LEU A 1 223 ? 18.284 10.429 -29.439 1.00 87.25 223 LEU A O 1
ATOM 1787 N N . ASN A 1 224 ? 18.606 8.258 -28.961 1.00 85.00 224 ASN A N 1
ATOM 1788 C CA . ASN A 1 224 ? 19.843 8.093 -29.713 1.00 85.00 224 ASN A CA 1
ATOM 1789 C C . ASN A 1 224 ? 19.644 7.335 -31.043 1.00 85.00 224 ASN A C 1
ATOM 1791 O O . ASN A 1 224 ? 20.597 7.167 -31.808 1.00 85.00 224 ASN A O 1
ATOM 1795 N N . GLU A 1 225 ? 18.426 6.877 -31.340 1.00 85.31 225 GLU A N 1
ATOM 1796 C CA . GLU A 1 225 ? 18.079 6.204 -32.593 1.00 85.31 225 GLU A CA 1
ATOM 1797 C C . GLU A 1 225 ? 18.029 7.196 -33.767 1.00 85.31 225 GLU A C 1
ATOM 1799 O O . GLU A 1 225 ? 17.524 8.307 -33.651 1.00 85.31 225 GLU A O 1
ATOM 1804 N N . GLY A 1 226 ? 18.537 6.786 -34.935 1.00 82.25 226 GLY A N 1
ATOM 1805 C CA . GLY A 1 226 ? 18.416 7.561 -36.179 1.00 82.25 226 GLY A CA 1
ATOM 1806 C C . GLY A 1 226 ? 19.398 8.727 -36.352 1.00 82.25 226 GLY A C 1
ATOM 1807 O O . GLY A 1 226 ? 19.315 9.429 -37.358 1.00 82.25 226 GLY A O 1
ATOM 1808 N N . TYR A 1 227 ? 20.344 8.917 -35.429 1.00 83.94 227 TYR A N 1
ATOM 1809 C CA . TYR A 1 227 ? 21.388 9.942 -35.528 1.00 83.94 227 TYR A CA 1
ATOM 1810 C C . TYR A 1 227 ? 22.740 9.342 -35.935 1.00 83.94 227 TYR A C 1
ATOM 1812 O O . TYR A 1 227 ? 23.151 8.304 -35.420 1.00 83.94 227 TYR A O 1
ATOM 1820 N N . GLU A 1 228 ? 23.455 10.025 -36.837 1.00 79.56 228 GLU A N 1
ATOM 1821 C CA . GLU A 1 228 ? 24.812 9.647 -37.272 1.00 79.56 228 GLU A CA 1
ATOM 1822 C C . GLU A 1 228 ? 25.810 9.668 -36.100 1.00 79.56 228 GLU A C 1
ATOM 1824 O O . GLU A 1 228 ? 26.645 8.775 -35.966 1.00 79.56 228 GLU A O 1
ATOM 1829 N N . TYR A 1 229 ? 25.667 10.647 -35.199 1.00 79.19 229 TYR A N 1
ATOM 1830 C CA . TYR A 1 229 ? 26.446 10.757 -33.968 1.00 79.19 229 TYR A CA 1
ATOM 1831 C C . TYR A 1 229 ? 25.622 10.278 -32.770 1.00 79.19 229 TYR A C 1
ATOM 1833 O O . TYR A 1 229 ? 24.868 11.040 -32.167 1.00 79.19 229 TYR A O 1
ATOM 1841 N N . ASN A 1 230 ? 25.775 8.997 -32.440 1.00 80.56 230 ASN A N 1
ATOM 1842 C CA . ASN A 1 230 ? 25.083 8.331 -31.340 1.00 80.56 230 ASN A CA 1
ATOM 1843 C C . ASN A 1 230 ? 25.987 8.257 -30.094 1.00 80.56 230 ASN A C 1
ATOM 1845 O O . ASN A 1 230 ? 27.098 7.724 -30.165 1.00 80.56 230 ASN A O 1
ATOM 1849 N N . LEU A 1 231 ? 25.506 8.749 -28.944 1.00 81.38 231 LEU A N 1
ATOM 1850 C CA . LEU A 1 231 ? 26.262 8.727 -27.683 1.00 81.38 231 LEU A CA 1
ATOM 1851 C C . LEU A 1 231 ? 26.542 7.303 -27.176 1.00 81.38 231 LEU A C 1
ATOM 1853 O O . LEU A 1 231 ? 27.565 7.083 -26.534 1.00 81.38 231 LEU A O 1
ATOM 1857 N N . LEU A 1 232 ? 25.690 6.336 -27.522 1.00 80.19 232 LEU A N 1
ATOM 1858 C CA . LEU A 1 232 ? 25.860 4.914 -27.200 1.00 80.19 232 LEU A CA 1
ATOM 1859 C C . LEU A 1 232 ? 27.046 4.280 -27.941 1.00 80.19 232 LEU A C 1
ATOM 1861 O O . LEU A 1 232 ? 27.589 3.279 -27.488 1.00 80.19 232 LEU A O 1
ATOM 1865 N N . ASN A 1 233 ? 27.464 4.870 -29.065 1.00 76.50 233 ASN A N 1
ATOM 1866 C CA . ASN A 1 233 ? 28.605 4.416 -29.863 1.00 76.50 233 ASN A CA 1
ATOM 1867 C C . ASN A 1 233 ? 29.848 5.297 -29.649 1.00 76.50 233 ASN A C 1
ATOM 1869 O O . ASN A 1 233 ? 30.773 5.279 -30.463 1.00 76.50 233 ASN A O 1
ATOM 1873 N N . CYS A 1 234 ? 29.879 6.100 -28.581 1.00 79.00 234 CYS A N 1
ATOM 1874 C CA . CYS A 1 234 ? 31.010 6.969 -28.293 1.00 79.00 234 CYS A CA 1
ATOM 1875 C C . CYS A 1 234 ? 32.211 6.140 -27.788 1.00 79.00 234 CYS A C 1
ATOM 1877 O O . CYS A 1 234 ? 32.109 5.505 -26.739 1.00 79.00 234 CYS A O 1
ATOM 1879 N N . PRO A 1 235 ? 33.381 6.168 -28.456 1.00 77.25 235 PRO A N 1
ATOM 1880 C CA . PRO A 1 235 ? 34.573 5.421 -28.029 1.00 77.25 235 PRO A CA 1
ATOM 1881 C C . PRO A 1 235 ? 35.272 6.032 -26.796 1.00 77.25 235 PRO A C 1
ATOM 1883 O O . PRO A 1 235 ? 36.339 5.572 -26.390 1.00 77.25 235 PRO A O 1
ATOM 1886 N N . GLY A 1 236 ? 34.723 7.114 -26.233 1.00 74.44 236 GLY A N 1
ATOM 1887 C CA . GLY A 1 236 ? 35.255 7.787 -25.052 1.00 74.44 236 GLY A CA 1
ATOM 1888 C C . GLY A 1 236 ? 35.107 6.955 -23.775 1.00 74.44 236 GLY A C 1
ATOM 1889 O O . GLY A 1 236 ? 34.286 6.061 -23.682 1.00 74.44 236 GLY A O 1
ATOM 1890 N N . ARG A 1 237 ? 35.893 7.287 -22.748 1.00 61.41 237 ARG A N 1
ATOM 1891 C CA . ARG A 1 237 ? 36.074 6.501 -21.509 1.00 61.41 237 ARG A CA 1
ATOM 1892 C C . ARG A 1 237 ? 34.832 6.332 -20.608 1.00 61.41 237 ARG A C 1
ATOM 1894 O O . ARG A 1 237 ? 34.957 5.720 -19.554 1.00 61.41 237 ARG A O 1
ATOM 1901 N N . TYR A 1 238 ? 33.699 6.926 -20.972 1.00 56.22 238 TYR A N 1
ATOM 1902 C CA . TYR A 1 238 ? 32.477 6.987 -20.161 1.00 56.22 238 TYR A CA 1
ATOM 1903 C C . TYR A 1 238 ? 31.231 6.565 -20.957 1.00 56.22 238 TYR A C 1
ATOM 1905 O O . TYR A 1 238 ? 30.148 7.094 -20.708 1.00 56.22 238 TYR A O 1
ATOM 1913 N N . SER A 1 239 ? 31.401 5.686 -21.948 1.00 50.62 239 SER A N 1
ATOM 1914 C CA . SER A 1 239 ? 30.296 4.953 -22.573 1.00 50.62 239 SER A CA 1
ATOM 1915 C C . SER A 1 239 ? 29.911 3.707 -21.784 1.00 50.62 239 SER A C 1
ATOM 1917 O O . SER A 1 239 ? 30.786 3.128 -21.097 1.00 50.62 239 SER A O 1
#

Secondary structure (DSSP, 8-state):
----------------------------------------S---S---------TTS--B--TTS-SEEEEEEEEESTTHHHHHHHHHHHHHHTS---EEEEEEEEE------SS------SS-SEEEEEEEEEEEES-TT-HHHHHHHHHHHH---GGGS--TTPPP-BTTHHHHHHHHHHS-TT-HHHHS-TTTT-EEEE-TTS-HHHHSPPSS-HHHHHHHTT-SS-GGG--STT-

Solvent-accessible surface area (backbone atoms only — not comparable to full-atom values): 15533 Å² total; per-residue (Å²): 135,86,87,92,81,90,84,91,88,81,88,87,87,87,91,82,91,84,90,80,91,79,90,79,89,76,92,76,91,79,77,83,80,75,76,76,74,77,74,67,100,63,95,72,88,81,66,93,64,78,46,79,62,60,89,90,60,82,49,63,66,59,73,89,50,34,56,18,27,31,40,45,51,45,15,33,63,96,54,8,63,62,54,42,49,51,40,31,44,45,36,12,63,76,67,57,36,53,43,25,42,43,79,48,75,46,75,67,71,79,92,63,99,66,73,88,73,85,73,79,73,90,61,66,64,61,49,59,35,27,32,33,34,34,56,63,30,90,46,92,82,35,67,66,56,55,53,49,52,60,48,49,18,49,42,76,58,75,76,76,49,88,59,82,86,60,86,76,32,47,61,61,49,70,60,55,50,52,58,51,69,73,48,54,89,86,39,71,77,58,74,38,26,90,25,54,81,40,45,80,41,67,41,86,75,54,62,71,75,75,74,52,78,84,72,80,55,66,66,61,49,59,74,42,57,95,48,94,84,30,70,90,72,40,91,55,100,83,98

pLDDT: mean 77.67, std 20.97, range [29.81, 98.44]

Sequence (239 aa):
MVRRLIVFWARQSFFVASIVVLTILCCFPGSGLQTSAMAGPFPSLFTLNRVEADPNKDYWLSEENGPWMIMACSFSGDQAERQARELVLELRKRYKLPAYMYEKTFDLKSDSAGSPRRYRYQQGERVREVAVLVGDFPAVDDPRAQEILQKIKCYRPTSLEPQGEKSTSLTLAALRSIQQSLLTADNEKKQKGPMRHAFLTTNPLLPDEYFAPRGMDKFILALNEGYEYNLLNCPGRYS

Foldseek 3Di:
DDDDDDDDDDDDDDDDDDDDDDDDDDDDDDDDPPPPPPPDPQPPPDDPDLQDQDLVDAFADDPNFAFKWKFQFKFWDDCGSVLLSLVQSQCCPPVVWRKHKDKDKDQPDDPDPDDDPPPPPPDDRITIMIIIITHRDHDQPPPVRVVVQVVSQADAGPSPDPPPPDDGRTPCPVVLVVVLVPDDPPDPNVNTYPSNVMDMDTRPVDDPVVVPDDDDDPVLVVVQPPDPDGPVPDPDPPD

Nearest PDB structures (foldseek):
  7a5k-assembly1_H6  TM=3.819E-01  e=6.958E-01  Homo sapiens
  2olw-assembly2_B  TM=2.802E-01  e=1.155E+00  Escherichia coli
  6ewh-assembly1_A  TM=3.396E-01  e=3.386E+00  Oreochromis niloticus
  5v93-assembly1_M  TM=2.917E-01  e=3.386E+00  Mycobacterium tuberculosis
  6ewg-assembly1_A  TM=3.374E-01  e=6.793E+00  Oreochromis niloticus

Mean predicted aligned error: 14.7 Å